Protein AF-A0A7S4E0G8-F1 (afdb_monomer_lite)

pLDDT: mean 84.94, std 16.07, range [41.78, 98.75]

Organism: NCBI:txid91324

Radius of gyration: 23.08 Å; chains: 1; bounding box: 94×29×50 Å

InterPro domains:
  IPR029058 Alpha/Beta hydrolase fold [G3DSA:3.40.50.1820] (18-185)
  IPR029058 Alpha/Beta hydrolase fold [SSF53474] (48-124)
  IPR043595 Feruloyl esterase B/C/D [PTHR38050] (3-185)

Secondary structure (DSSP, 8-state):
---------------PPPPPP--TTTTPPP-S-TTEEEEEEEEETTEEEEEEEEE-TT--TTS-B-EEEEE--TT--HHHHHHHH-HHHHHHHHT-EEEEEPPB---SS--TT---B---STTTT--TTS-SS-TTT--STT--HHHHTSTT-S-TTSSS-S--S-HHHHHHHHHHHHHHHS-B-

Structure (mmCIF, N/CA/C/O backbone):
data_AF-A0A7S4E0G8-F1
#
_entry.id   AF-A0A7S4E0G8-F1
#
loop_
_atom_site.group_PDB
_atom_site.id
_atom_site.type_symbol
_atom_site.label_atom_id
_atom_site.label_alt_id
_atom_site.label_comp_id
_atom_site.label_asym_id
_atom_site.label_entity_id
_atom_site.label_seq_id
_atom_site.pdbx_PDB_ins_code
_atom_site.Cartn_x
_atom_site.Cartn_y
_atom_site.Cartn_z
_atom_site.occupancy
_atom_site.B_iso_or_equiv
_atom_site.auth_seq_id
_atom_site.auth_comp_id
_atom_site.auth_asym_id
_atom_site.auth_atom_id
_atom_site.pdbx_PDB_model_num
ATOM 1 N N . GLU A 1 1 ? -75.633 3.099 -5.661 1.00 43.19 1 GLU A N 1
ATOM 2 C CA . GLU A 1 1 ? -74.441 2.388 -6.167 1.00 43.19 1 GLU A CA 1
ATOM 3 C C . GLU A 1 1 ? -73.225 2.830 -5.368 1.00 43.19 1 GLU A C 1
ATOM 5 O O . GLU A 1 1 ? -73.170 3.975 -4.938 1.00 43.19 1 GLU A O 1
ATOM 10 N N . MET A 1 2 ? -72.348 1.884 -5.048 1.00 41.78 2 MET A N 1
ATOM 11 C CA . MET A 1 2 ? -71.346 1.948 -3.983 1.00 41.78 2 MET A CA 1
ATOM 12 C C . MET A 1 2 ? -69.981 2.295 -4.586 1.00 41.78 2 MET A C 1
ATOM 14 O O . MET A 1 2 ? -69.493 1.569 -5.447 1.00 41.78 2 MET A O 1
ATOM 18 N N . MET A 1 3 ? -69.380 3.412 -4.173 1.00 43.88 3 MET A N 1
ATOM 19 C CA . MET A 1 3 ? -68.095 3.881 -4.699 1.00 43.88 3 MET A CA 1
ATOM 20 C C . MET A 1 3 ? -66.960 3.351 -3.806 1.00 43.88 3 MET A C 1
ATOM 22 O O . MET A 1 3 ? -66.845 3.732 -2.643 1.00 43.88 3 MET A O 1
ATOM 26 N N . LEU A 1 4 ? -66.171 2.414 -4.340 1.00 45.59 4 LEU A N 1
ATOM 27 C CA . LEU A 1 4 ? -65.009 1.793 -3.691 1.00 45.59 4 LEU A CA 1
ATOM 28 C C . LEU A 1 4 ? -63.851 2.802 -3.562 1.00 45.59 4 LEU A C 1
ATOM 30 O O . LEU A 1 4 ? -63.406 3.355 -4.567 1.00 45.59 4 LEU A O 1
ATOM 34 N N . LEU A 1 5 ? -63.305 2.980 -2.353 1.00 47.62 5 LEU A N 1
ATOM 35 C CA . LEU A 1 5 ? -61.980 3.579 -2.157 1.00 47.62 5 LEU A CA 1
ATOM 36 C C . LEU A 1 5 ? -60.901 2.510 -2.386 1.00 47.62 5 LEU A C 1
ATOM 38 O O . LEU A 1 5 ? -60.865 1.501 -1.683 1.00 47.62 5 LEU A O 1
ATOM 42 N N . ALA A 1 6 ? -59.995 2.749 -3.333 1.00 53.97 6 ALA A N 1
ATOM 43 C CA . ALA A 1 6 ? -58.776 1.963 -3.481 1.00 53.97 6 ALA A CA 1
ATOM 44 C C . ALA A 1 6 ? -57.722 2.464 -2.478 1.00 53.97 6 ALA A C 1
ATOM 46 O O . ALA A 1 6 ? -57.267 3.603 -2.565 1.00 53.97 6 ALA A O 1
ATOM 47 N N . ALA A 1 7 ? -57.346 1.622 -1.514 1.00 53.06 7 ALA A N 1
ATOM 48 C CA . ALA A 1 7 ? -56.253 1.899 -0.589 1.00 53.06 7 ALA A CA 1
ATOM 49 C C . ALA A 1 7 ? -54.925 1.438 -1.206 1.00 53.06 7 ALA A C 1
ATOM 51 O O . ALA A 1 7 ? -54.695 0.244 -1.400 1.00 53.06 7 ALA A O 1
ATOM 52 N N . THR A 1 8 ? -54.045 2.385 -1.519 1.00 57.97 8 THR A N 1
ATOM 53 C CA . THR A 1 8 ? -52.693 2.108 -2.012 1.00 57.97 8 THR A CA 1
ATOM 54 C C . THR A 1 8 ? -51.795 1.724 -0.836 1.00 57.97 8 THR A C 1
ATOM 56 O O . THR A 1 8 ? -51.492 2.554 0.019 1.00 57.97 8 THR A O 1
ATOM 59 N N . VAL A 1 9 ? -51.360 0.465 -0.776 1.00 54.53 9 VAL A N 1
ATOM 60 C CA . VAL A 1 9 ? -50.385 -0.006 0.219 1.00 54.53 9 VAL A CA 1
ATOM 61 C C . VAL A 1 9 ? -48.979 0.341 -0.273 1.00 54.53 9 VAL A C 1
ATOM 63 O O . VAL A 1 9 ? -48.489 -0.254 -1.230 1.00 54.53 9 VAL A O 1
ATOM 66 N N . MET A 1 10 ? -48.318 1.306 0.372 1.00 55.81 10 MET A N 1
ATOM 67 C CA . MET A 1 10 ? -46.883 1.537 0.184 1.00 55.81 10 MET A CA 1
ATOM 68 C C . MET A 1 10 ? -46.093 0.538 1.034 1.00 55.81 10 MET A C 1
ATOM 70 O O . MET A 1 10 ? -46.006 0.675 2.252 1.00 55.81 10 MET A O 1
ATOM 74 N N . VAL A 1 11 ? -45.509 -0.472 0.389 1.00 54.75 11 VAL A N 1
ATOM 75 C CA . VAL A 1 11 ? -44.527 -1.362 1.020 1.00 54.75 11 VAL A CA 1
ATOM 76 C C . VAL A 1 11 ? -43.189 -0.623 1.069 1.00 54.75 11 VAL A C 1
ATOM 78 O O . VAL A 1 11 ? -42.481 -0.535 0.069 1.00 54.75 11 VAL A O 1
ATOM 81 N N . ALA A 1 12 ? -42.842 -0.067 2.229 1.00 58.00 12 ALA A N 1
ATOM 82 C CA . ALA A 1 12 ? -41.492 0.418 2.483 1.00 58.00 12 ALA A CA 1
ATOM 83 C C . ALA A 1 12 ? -40.563 -0.791 2.667 1.00 58.00 12 ALA A C 1
ATOM 85 O O . ALA A 1 12 ? -40.600 -1.465 3.696 1.00 58.00 12 ALA A O 1
ATOM 86 N N . ALA A 1 13 ? -39.741 -1.088 1.660 1.00 57.50 13 ALA A N 1
ATOM 87 C CA . ALA A 1 13 ? -38.664 -2.059 1.791 1.00 57.50 13 ALA A CA 1
ATOM 88 C C . ALA A 1 13 ? -37.590 -1.480 2.724 1.00 57.50 13 ALA A C 1
ATOM 90 O O . ALA A 1 13 ? -36.767 -0.662 2.317 1.00 57.50 13 ALA A O 1
ATOM 91 N N . SER A 1 14 ? -37.608 -1.883 3.995 1.00 53.59 14 SER A N 1
ATOM 92 C CA . SER A 1 14 ? -36.523 -1.608 4.932 1.00 53.59 14 SER A CA 1
ATOM 93 C C . SER A 1 14 ? -35.325 -2.483 4.565 1.00 53.59 14 SER A C 1
ATOM 95 O O . SER A 1 14 ? -35.195 -3.612 5.037 1.00 53.59 14 SER A O 1
ATOM 97 N N . THR A 1 15 ? -34.447 -1.990 3.696 1.00 54.28 15 THR A N 1
ATOM 98 C CA . THR A 1 15 ? -33.118 -2.581 3.535 1.00 54.28 15 THR A CA 1
ATOM 99 C C . THR A 1 15 ? -32.303 -2.212 4.768 1.00 54.28 15 THR A C 1
ATOM 101 O O . THR A 1 15 ? -31.673 -1.156 4.814 1.00 54.28 15 THR A O 1
ATOM 104 N N . SER A 1 16 ? -32.348 -3.046 5.808 1.00 57.41 16 SER A N 1
ATOM 105 C CA . SER A 1 16 ? -31.327 -2.988 6.852 1.00 57.41 16 SER A CA 1
ATOM 106 C C . SER A 1 16 ? -29.967 -3.182 6.173 1.00 57.41 16 SER A C 1
ATOM 108 O O . SER A 1 16 ? -29.850 -4.099 5.352 1.00 57.41 16 SER A O 1
ATOM 110 N N . PRO A 1 17 ? -28.948 -2.356 6.470 1.00 56.66 17 PRO A N 1
ATOM 111 C CA . PRO A 1 17 ? -27.589 -2.679 6.066 1.00 56.66 17 PRO A CA 1
ATOM 112 C C . PRO A 1 17 ? -27.305 -4.085 6.586 1.00 56.66 17 PRO A C 1
ATOM 114 O O . PRO A 1 17 ? -27.556 -4.362 7.763 1.00 56.66 17 PRO A O 1
ATOM 117 N N . ALA A 1 18 ? -26.864 -4.992 5.715 1.00 57.28 18 ALA A N 1
ATOM 118 C CA . ALA A 1 18 ? -26.360 -6.273 6.177 1.00 57.28 18 ALA A CA 1
ATOM 119 C C . ALA A 1 18 ? -25.293 -5.966 7.234 1.00 57.28 18 ALA A C 1
ATOM 121 O O . ALA A 1 18 ? -24.362 -5.213 6.954 1.00 57.28 18 ALA A O 1
ATOM 122 N N . ALA A 1 19 ? -25.476 -6.469 8.458 1.00 58.59 19 ALA A N 1
ATOM 123 C CA . ALA A 1 19 ? -24.450 -6.355 9.483 1.00 58.59 19 ALA A CA 1
ATOM 124 C C . ALA A 1 19 ? -23.162 -6.931 8.883 1.00 58.59 19 ALA A C 1
ATOM 126 O O . ALA A 1 19 ? -23.163 -8.084 8.438 1.00 58.59 19 ALA A O 1
ATOM 127 N N . ALA A 1 20 ? -22.117 -6.103 8.801 1.00 62.81 20 ALA A N 1
ATOM 128 C CA . ALA A 1 20 ? -20.802 -6.548 8.378 1.00 62.81 20 ALA A CA 1
ATOM 129 C C . ALA A 1 20 ? -20.441 -7.784 9.200 1.00 62.81 20 ALA A C 1
ATOM 131 O O . ALA A 1 20 ? -20.657 -7.826 10.415 1.00 62.81 20 ALA A O 1
ATOM 132 N N . LYS A 1 21 ? -20.015 -8.843 8.517 1.00 71.88 21 LYS A N 1
ATOM 133 C CA . LYS A 1 21 ? -19.721 -10.099 9.189 1.00 71.88 21 LYS A CA 1
ATOM 134 C C . LYS A 1 21 ? -18.426 -9.903 9.958 1.00 71.88 21 LYS A C 1
ATOM 136 O O . LYS A 1 21 ? -17.401 -9.673 9.333 1.00 71.88 21 LYS A O 1
ATOM 141 N N . ASP A 1 22 ? -18.480 -10.079 11.276 1.00 86.50 22 ASP A N 1
ATOM 142 C CA . ASP A 1 22 ? -17.303 -10.033 12.141 1.00 86.50 22 ASP A CA 1
ATOM 143 C C . ASP A 1 22 ? -16.124 -10.798 11.521 1.00 86.50 22 ASP A C 1
ATOM 145 O O . ASP A 1 22 ? -16.205 -11.998 11.215 1.00 86.50 22 ASP A O 1
ATOM 149 N N . SER A 1 23 ? -15.013 -10.093 11.339 1.00 95.19 23 SER A N 1
ATOM 150 C CA . SER A 1 23 ? -13.752 -10.700 10.931 1.00 95.19 23 SER A CA 1
ATOM 151 C C . SER A 1 23 ? -13.199 -11.626 12.021 1.00 95.19 23 SER A C 1
ATOM 153 O O . SER A 1 23 ? -13.573 -11.591 13.197 1.00 95.19 23 SER A O 1
ATOM 155 N N . ARG A 1 24 ? -12.263 -12.499 11.631 1.00 96.38 24 ARG A N 1
ATOM 156 C CA . ARG A 1 24 ? -11.692 -13.539 12.507 1.00 96.38 24 ARG A CA 1
ATOM 157 C C . ARG A 1 24 ? -10.930 -12.961 13.706 1.00 96.38 24 ARG A C 1
ATOM 159 O O . ARG A 1 24 ? -10.634 -13.715 14.633 1.00 96.38 24 ARG A O 1
ATOM 166 N N . GLY A 1 25 ? -10.555 -11.684 13.674 1.00 95.69 25 GLY A N 1
ATOM 167 C CA . GLY A 1 25 ? -9.895 -10.973 14.763 1.00 95.69 25 GLY A CA 1
ATOM 168 C C . GLY A 1 25 ? -10.845 -10.402 15.817 1.00 95.69 25 GLY A C 1
ATOM 169 O O . GLY A 1 25 ? -10.381 -10.041 16.900 1.00 95.69 25 GLY A O 1
ATOM 170 N N . CYS A 1 26 ? -12.160 -10.367 15.571 1.00 96.50 26 CYS A N 1
ATOM 171 C CA . CYS A 1 26 ? -13.120 -9.897 16.566 1.00 96.50 26 CYS A CA 1
ATOM 172 C C . CYS A 1 26 ? -13.034 -10.703 17.874 1.00 96.50 26 CYS A C 1
ATOM 174 O O . CYS A 1 26 ? -12.931 -11.929 17.896 1.00 96.50 26 CYS A O 1
ATOM 176 N N . GLY A 1 27 ? -13.008 -9.981 18.993 1.00 95.75 27 GLY A N 1
ATOM 177 C CA . GLY A 1 27 ? -12.833 -10.499 20.348 1.00 95.75 27 GLY A CA 1
ATOM 178 C C . GLY A 1 27 ? -11.391 -10.832 20.745 1.00 95.75 27 GLY A C 1
ATOM 179 O O . GLY A 1 27 ? -11.126 -10.969 21.944 1.00 95.75 27 GLY A O 1
ATOM 180 N N . LYS A 1 28 ? -10.437 -10.911 19.804 1.00 95.75 28 LYS A N 1
ATOM 181 C CA . LYS A 1 28 ? -9.042 -11.256 20.117 1.00 95.75 28 LYS A CA 1
ATOM 182 C C . LYS A 1 28 ? -8.299 -10.106 20.783 1.00 95.75 28 LYS A C 1
ATOM 184 O O . LYS A 1 28 ? -8.489 -8.932 20.467 1.00 95.75 28 LYS A O 1
ATOM 189 N N . LEU A 1 29 ? -7.401 -10.456 21.702 1.00 91.75 29 LEU A N 1
ATOM 190 C CA . LEU A 1 29 ? -6.422 -9.500 22.200 1.00 91.75 29 LEU A CA 1
ATOM 191 C C . LEU A 1 29 ? -5.514 -9.083 21.043 1.00 91.75 29 LEU A C 1
ATOM 193 O O . LEU A 1 29 ? -4.905 -9.924 20.387 1.00 91.75 29 LEU A O 1
ATOM 197 N N . PHE A 1 30 ? -5.437 -7.779 20.817 1.00 84.56 30 PHE A N 1
ATOM 198 C CA . PHE A 1 30 ? -4.519 -7.183 19.865 1.00 84.56 30 PHE A CA 1
ATOM 199 C C . PHE A 1 30 ? -3.267 -6.701 20.606 1.00 84.56 30 PHE A C 1
ATOM 201 O O . PHE A 1 30 ? -3.363 -6.065 21.659 1.00 84.56 30 PHE A O 1
ATOM 208 N N . PHE A 1 31 ? -2.097 -6.982 20.033 1.00 79.38 31 PHE A N 1
ATOM 209 C CA . PHE A 1 31 ? -0.809 -6.538 20.551 1.00 79.38 31 PHE A CA 1
ATOM 210 C C . PHE A 1 31 ? -0.266 -5.379 19.712 1.00 79.38 31 PHE A C 1
ATOM 212 O O . PHE A 1 31 ? 0.319 -5.549 18.642 1.00 79.38 31 PHE A O 1
ATOM 219 N N . GLY A 1 32 ? -0.442 -4.172 20.235 1.00 81.69 32 GLY A N 1
ATOM 220 C CA . GLY A 1 32 ? 0.158 -2.955 19.713 1.00 81.69 32 GLY A CA 1
ATOM 221 C C . GLY A 1 32 ? -0.462 -1.722 20.352 1.00 81.69 32 GLY A C 1
ATOM 222 O O . GLY A 1 32 ? -1.178 -1.815 21.350 1.00 81.69 32 GLY A O 1
ATOM 223 N N . ARG A 1 33 ? -0.136 -0.552 19.807 1.00 90.75 33 ARG A N 1
ATOM 224 C CA . ARG A 1 33 ? -0.468 0.729 20.420 1.00 90.75 33 ARG A CA 1
ATOM 225 C C . ARG A 1 33 ? -1.513 1.441 19.568 1.00 90.75 33 ARG A C 1
ATOM 227 O O . ARG A 1 33 ? -1.246 1.729 18.408 1.00 90.75 33 ARG A O 1
ATOM 234 N N . ARG A 1 34 ? -2.687 1.672 20.154 1.00 96.06 34 ARG A N 1
ATOM 235 C CA . ARG A 1 34 ? -3.712 2.565 19.600 1.00 96.06 34 ARG A CA 1
ATOM 236 C C . ARG A 1 34 ? -3.200 4.008 19.621 1.00 96.06 34 ARG A C 1
ATOM 238 O O . ARG A 1 34 ? -2.277 4.283 20.386 1.00 96.06 34 ARG A O 1
ATOM 245 N N . GLY A 1 35 ? -3.726 4.876 18.767 1.00 97.12 35 GLY A N 1
ATOM 246 C CA . GLY A 1 35 ? -3.258 6.256 18.639 1.00 97.12 35 GLY A CA 1
ATOM 247 C C . GLY A 1 35 ? -1.947 6.403 17.855 1.00 97.12 35 GLY A C 1
ATOM 248 O O . GLY A 1 35 ? -1.315 7.459 17.888 1.00 97.12 35 GLY A O 1
ATOM 249 N N . HIS A 1 36 ? -1.447 5.324 17.240 1.00 96.88 36 HIS A N 1
ATOM 250 C CA . HIS A 1 36 ? -0.090 5.276 16.699 1.00 96.88 36 HIS A CA 1
ATOM 251 C C . HIS A 1 36 ? 0.020 4.449 15.426 1.00 96.88 36 HIS A C 1
ATOM 253 O O . HIS A 1 36 ? -0.698 3.471 15.207 1.00 96.88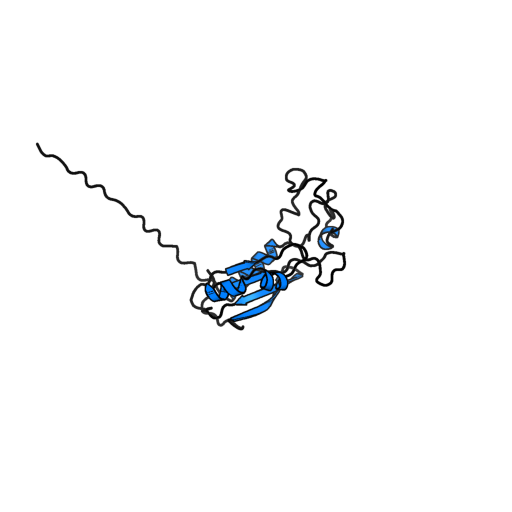 36 HIS A O 1
ATOM 259 N N . THR A 1 37 ? 1.025 4.817 14.635 1.00 98.12 37 THR A N 1
ATOM 260 C CA . THR A 1 37 ? 1.449 4.076 13.456 1.00 98.12 37 THR A CA 1
ATOM 261 C C . THR A 1 37 ? 2.671 3.228 13.756 1.00 98.12 37 THR A C 1
ATOM 263 O O . THR A 1 37 ? 3.621 3.666 14.408 1.00 98.12 37 THR A O 1
ATOM 266 N N . VAL A 1 38 ? 2.655 1.990 13.273 1.00 96.94 38 VAL A N 1
ATOM 267 C CA . VAL A 1 38 ? 3.730 1.023 13.486 1.00 96.94 38 VAL A CA 1
ATOM 268 C C . VAL A 1 38 ? 4.062 0.282 12.201 1.00 96.94 38 VAL A C 1
ATOM 270 O O . VAL A 1 38 ? 3.181 -0.104 11.435 1.00 96.94 38 VAL A O 1
ATOM 273 N N . LYS A 1 39 ? 5.352 0.021 11.979 1.00 97.50 39 LYS A N 1
ATOM 274 C CA . LYS A 1 39 ? 5.794 -0.822 10.868 1.00 97.50 39 LYS A CA 1
ATOM 275 C C . LYS A 1 39 ? 5.370 -2.275 11.092 1.00 97.50 39 LYS A C 1
ATOM 277 O O . LYS A 1 39 ? 5.419 -2.801 12.209 1.00 97.50 39 LYS A O 1
ATOM 282 N N . ARG A 1 40 ? 4.973 -2.928 10.006 1.00 97.12 40 ARG A N 1
ATOM 283 C CA . ARG A 1 40 ? 4.625 -4.346 9.927 1.00 97.12 40 ARG A CA 1
ATOM 284 C C . ARG A 1 40 ? 5.354 -4.991 8.753 1.00 97.12 40 ARG A C 1
ATOM 286 O O . ARG A 1 40 ? 5.597 -4.337 7.737 1.00 97.12 40 ARG A O 1
ATOM 293 N N . SER A 1 41 ? 5.684 -6.269 8.907 1.00 97.31 41 SER A N 1
ATOM 294 C CA . SER A 1 41 ? 6.286 -7.113 7.872 1.00 97.31 41 SER A CA 1
ATOM 295 C C . SER A 1 41 ? 5.425 -8.356 7.668 1.00 97.31 41 SER A C 1
ATOM 297 O O . SER A 1 41 ? 4.945 -8.940 8.635 1.00 97.31 41 SER A O 1
ATOM 299 N N . LEU A 1 42 ? 5.253 -8.776 6.417 1.00 97.06 42 LEU A N 1
ATOM 300 C CA . LEU A 1 42 ? 4.569 -10.007 6.029 1.00 97.06 42 LEU A CA 1
ATOM 301 C C . LEU A 1 42 ? 5.402 -10.756 5.001 1.00 97.06 42 LEU A C 1
ATOM 303 O O . LEU A 1 42 ? 6.047 -10.152 4.143 1.00 97.06 42 LEU A O 1
ATOM 307 N N . ARG A 1 43 ? 5.335 -12.084 5.034 1.00 97.69 43 ARG A N 1
ATOM 308 C CA . ARG A 1 43 ? 5.904 -12.911 3.974 1.00 97.69 43 ARG A CA 1
ATOM 309 C C . ARG A 1 43 ? 4.866 -13.126 2.875 1.00 97.69 43 ARG A C 1
ATOM 311 O O . ARG A 1 43 ? 3.798 -13.672 3.133 1.00 97.69 43 ARG A O 1
ATOM 318 N N . VAL A 1 44 ? 5.194 -12.728 1.648 1.00 95.50 44 VAL A N 1
ATOM 319 C CA . VAL A 1 44 ? 4.368 -12.931 0.448 1.00 95.50 44 VAL A CA 1
ATOM 320 C C . VAL A 1 44 ? 5.170 -13.770 -0.539 1.00 95.50 44 VAL A C 1
ATOM 322 O O . VAL A 1 44 ? 6.106 -13.291 -1.181 1.00 95.50 44 VAL A O 1
ATOM 325 N N . GLY A 1 45 ? 4.852 -15.064 -0.600 1.00 92.12 45 GLY A N 1
ATOM 326 C CA . GLY A 1 45 ? 5.682 -16.044 -1.297 1.00 92.12 45 GLY A CA 1
ATOM 327 C C . GLY A 1 45 ? 7.084 -16.123 -0.682 1.00 92.12 45 GLY A C 1
ATOM 328 O O . GLY A 1 45 ? 7.250 -16.518 0.474 1.00 92.12 45 GLY A O 1
ATOM 329 N N . LEU A 1 46 ? 8.102 -15.749 -1.459 1.00 92.94 46 LEU A N 1
ATOM 330 C CA . LEU A 1 46 ? 9.502 -15.737 -1.016 1.00 92.94 46 LEU A CA 1
ATOM 331 C C . LEU A 1 46 ? 9.984 -14.364 -0.530 1.00 92.94 46 LEU A C 1
ATOM 333 O O . LEU A 1 46 ? 11.122 -14.253 -0.081 1.00 92.94 46 LEU A O 1
ATOM 337 N N . LEU A 1 47 ? 9.145 -13.332 -0.625 1.00 95.06 47 LEU A N 1
ATOM 338 C CA . LEU A 1 47 ? 9.525 -11.953 -0.339 1.00 95.06 47 LEU A CA 1
ATOM 339 C C . LEU A 1 47 ? 9.022 -11.526 1.040 1.00 95.06 47 LEU A C 1
ATOM 341 O O . LEU A 1 47 ? 7.888 -11.832 1.411 1.00 95.06 47 LEU A O 1
ATOM 345 N N . GLU A 1 48 ? 9.840 -10.778 1.775 1.00 97.38 48 GLU A N 1
ATOM 346 C CA . GLU A 1 48 ? 9.374 -10.001 2.924 1.00 97.38 48 GLU A CA 1
ATOM 347 C C . GLU A 1 48 ? 8.871 -8.643 2.427 1.00 97.38 48 GLU A C 1
ATOM 349 O O . GLU A 1 48 ? 9.601 -7.900 1.776 1.00 97.38 48 GLU A O 1
ATOM 354 N N . ARG A 1 49 ? 7.609 -8.327 2.708 1.00 97.44 49 ARG A N 1
ATOM 355 C CA . ARG A 1 49 ? 6.945 -7.079 2.328 1.00 97.44 49 ARG A CA 1
ATOM 356 C C . ARG A 1 49 ? 6.592 -6.290 3.575 1.00 97.44 49 ARG A C 1
ATOM 358 O O . ARG A 1 49 ? 6.207 -6.876 4.580 1.00 97.44 49 ARG A O 1
ATOM 365 N N . THR A 1 50 ? 6.681 -4.967 3.500 1.00 97.94 50 THR A N 1
ATOM 366 C CA . THR A 1 50 ? 6.451 -4.084 4.646 1.00 97.94 50 THR A CA 1
ATOM 367 C C . THR A 1 50 ? 5.322 -3.098 4.387 1.00 97.94 50 THR A C 1
ATOM 369 O O . THR A 1 50 ? 5.097 -2.663 3.260 1.00 97.94 50 THR A O 1
ATOM 372 N N . TYR A 1 51 ? 4.633 -2.697 5.443 1.00 98.50 51 TYR A N 1
ATOM 373 C CA . TYR A 1 51 ? 3.649 -1.617 5.426 1.00 98.50 51 TYR A CA 1
ATOM 374 C C . TYR A 1 51 ? 3.670 -0.894 6.776 1.00 98.50 51 TYR A C 1
ATOM 376 O O . TYR A 1 51 ? 4.235 -1.408 7.748 1.00 98.50 51 TYR A O 1
ATOM 384 N N . LEU A 1 52 ? 3.108 0.307 6.834 1.00 98.62 52 LEU A N 1
ATOM 385 C CA . LEU A 1 52 ? 2.819 0.997 8.086 1.00 98.62 52 LEU A CA 1
ATOM 386 C C . LEU A 1 52 ? 1.342 0.807 8.419 1.00 98.62 52 LEU A C 1
ATOM 388 O O . LEU A 1 52 ? 0.498 0.854 7.532 1.00 98.62 52 LEU A O 1
ATOM 392 N N . LEU A 1 53 ? 1.034 0.564 9.686 1.00 98.38 53 LEU A N 1
ATOM 393 C CA . LEU A 1 53 ? -0.325 0.350 10.166 1.00 98.38 53 LEU A CA 1
ATOM 394 C C . LEU A 1 53 ? -0.643 1.378 11.238 1.00 98.38 53 LEU A C 1
ATOM 396 O O . LEU A 1 53 ? -0.030 1.348 12.306 1.00 98.38 53 LEU A O 1
ATOM 400 N N . HIS A 1 54 ? -1.589 2.258 10.945 1.00 98.56 54 HIS A N 1
ATOM 401 C CA . HIS A 1 54 ? -2.142 3.208 11.891 1.00 98.56 54 HIS A CA 1
ATOM 402 C C . HIS A 1 54 ? -3.421 2.646 12.506 1.00 98.56 54 HIS A C 1
ATOM 404 O O . HIS A 1 54 ? -4.349 2.255 11.793 1.00 98.56 54 HIS A O 1
ATOM 410 N N . ILE A 1 55 ? -3.454 2.602 13.836 1.00 98.00 55 ILE A N 1
ATOM 411 C CA . ILE A 1 55 ? -4.584 2.083 14.606 1.00 98.00 55 ILE A CA 1
ATOM 412 C C . ILE A 1 55 ? -5.106 3.228 15.466 1.00 98.00 55 ILE A C 1
ATOM 414 O O . ILE A 1 55 ? -4.372 3.655 16.361 1.00 98.00 55 ILE A O 1
ATOM 418 N N . PRO A 1 56 ? -6.344 3.699 15.244 1.00 97.94 56 PRO A N 1
ATOM 419 C CA . PRO A 1 56 ? -6.858 4.859 15.956 1.00 97.94 56 PRO A CA 1
ATOM 420 C C . PRO A 1 56 ? -7.090 4.558 17.440 1.00 97.94 56 PRO A C 1
ATOM 422 O O . PRO A 1 56 ? -7.310 3.402 17.829 1.00 97.94 56 PRO A O 1
ATOM 425 N N . GLU A 1 57 ? -7.089 5.594 18.282 1.00 98.19 57 GLU A N 1
ATOM 426 C CA . GLU A 1 57 ? -7.327 5.461 19.731 1.00 98.19 57 GLU A CA 1
ATOM 427 C C . GLU A 1 57 ? -8.682 4.796 20.035 1.00 98.19 57 GLU A C 1
ATOM 429 O O . GLU A 1 57 ? -8.829 4.015 20.980 1.00 98.19 57 GLU A O 1
ATOM 434 N N . SER A 1 58 ? -9.665 5.045 19.168 1.00 97.19 58 SER A N 1
ATOM 435 C CA . SER A 1 58 ? -11.032 4.529 19.259 1.00 97.19 58 SER A CA 1
ATOM 436 C C . SER A 1 58 ? -11.181 3.033 18.956 1.00 97.19 58 SER A C 1
ATOM 438 O O . SER A 1 58 ? -12.274 2.495 19.141 1.00 97.19 58 SER A O 1
ATOM 440 N N . TYR A 1 59 ? -10.124 2.332 18.523 1.00 97.19 59 TYR A N 1
ATOM 441 C CA . TYR A 1 59 ? -10.221 0.913 18.175 1.00 97.19 59 TYR A CA 1
ATOM 442 C C . TYR A 1 59 ? -10.732 0.051 19.345 1.00 97.19 59 TYR A C 1
ATOM 444 O O . TYR A 1 59 ? -10.172 0.045 20.450 1.00 97.19 59 TYR A O 1
ATOM 452 N N . ASN A 1 60 ? -11.784 -0.727 19.067 1.00 94.75 60 ASN A N 1
ATOM 453 C CA . ASN A 1 60 ? -12.416 -1.670 19.983 1.00 94.75 60 ASN A CA 1
ATOM 454 C C . ASN A 1 60 ? -12.500 -3.052 19.328 1.00 94.75 60 ASN A C 1
ATOM 456 O O . ASN A 1 60 ? -13.161 -3.232 18.313 1.00 94.75 60 ASN A O 1
ATOM 460 N N . ARG A 1 61 ? -11.899 -4.063 19.964 1.00 95.81 61 ARG A N 1
ATOM 461 C CA . ARG A 1 61 ? -11.871 -5.441 19.448 1.00 95.81 61 ARG A CA 1
ATOM 462 C C . ARG A 1 61 ? -13.240 -6.125 19.330 1.00 95.81 61 ARG A C 1
ATOM 464 O O . ARG A 1 61 ? -13.284 -7.248 18.854 1.00 95.81 61 ARG A O 1
ATOM 471 N N . HIS A 1 62 ? -14.325 -5.529 19.816 1.00 95.31 62 HIS A N 1
ATOM 472 C CA . HIS A 1 62 ? -15.679 -6.096 19.728 1.00 95.31 62 HIS A CA 1
ATOM 473 C C . HIS A 1 62 ? -16.603 -5.287 18.814 1.00 95.31 62 HIS A C 1
ATOM 475 O O . HIS A 1 62 ? -17.813 -5.494 18.830 1.00 95.31 62 HIS A O 1
ATOM 481 N N . THR A 1 63 ? -16.064 -4.321 18.075 1.00 94.31 63 THR A N 1
ATOM 482 C CA . THR A 1 63 ? -16.836 -3.496 17.149 1.00 94.31 63 THR A CA 1
ATOM 483 C C . THR A 1 63 ? -16.090 -3.469 15.822 1.00 94.31 63 THR A C 1
ATOM 485 O O . THR A 1 63 ? -14.987 -2.920 15.800 1.00 94.31 63 THR A O 1
ATOM 488 N N . PRO A 1 64 ? -16.645 -4.064 14.749 1.00 95.44 64 PRO A N 1
ATOM 489 C CA . PRO A 1 64 ? -16.030 -4.024 13.430 1.00 95.44 64 PRO A CA 1
ATOM 490 C C . PRO A 1 64 ? -15.715 -2.586 13.016 1.00 95.44 64 PRO A C 1
ATOM 492 O O . PRO A 1 64 ? -16.584 -1.713 13.056 1.00 95.44 64 PRO A O 1
ATOM 495 N N . MET A 1 65 ? -14.451 -2.342 12.681 1.00 95.75 65 MET A N 1
ATOM 496 C CA . MET A 1 65 ? -13.934 -1.040 12.276 1.00 95.75 65 MET A CA 1
ATOM 497 C C . MET A 1 65 ? -13.518 -1.078 10.800 1.00 95.75 65 MET A C 1
ATOM 499 O O . MET A 1 65 ? -12.782 -1.990 10.420 1.00 95.75 65 MET A O 1
ATOM 503 N N . PRO A 1 66 ? -13.917 -0.094 9.975 1.00 96.94 66 PRO A N 1
ATOM 504 C CA . PRO A 1 66 ? -13.514 -0.052 8.577 1.00 96.94 66 PRO A CA 1
ATOM 505 C C . PRO A 1 66 ? -12.001 0.094 8.422 1.00 96.94 66 PRO A C 1
ATOM 507 O O . PRO A 1 66 ? -11.301 0.645 9.284 1.00 96.94 66 PRO A O 1
ATOM 510 N N . ILE A 1 67 ? -11.510 -0.356 7.271 1.00 97.44 67 ILE A N 1
ATOM 511 C CA . ILE A 1 67 ? -10.101 -0.264 6.893 1.00 97.44 67 ILE A CA 1
ATOM 512 C C . ILE A 1 67 ? -9.904 0.548 5.613 1.00 97.44 67 ILE A C 1
ATOM 514 O O . ILE A 1 67 ? -10.716 0.508 4.691 1.00 97.44 67 ILE A O 1
ATOM 518 N N . ILE A 1 68 ? -8.769 1.238 5.524 1.00 98.38 68 ILE A N 1
ATOM 519 C CA . ILE A 1 68 ? -8.255 1.823 4.283 1.00 98.38 68 ILE A CA 1
ATOM 520 C C . ILE A 1 68 ? -6.896 1.196 3.983 1.00 98.38 68 ILE A C 1
ATOM 522 O O . ILE A 1 68 ? -6.007 1.177 4.835 1.00 98.38 68 ILE A O 1
ATOM 526 N N . LEU A 1 69 ? -6.721 0.718 2.752 1.00 98.44 69 LEU A N 1
ATOM 527 C CA . LEU A 1 69 ? -5.402 0.432 2.196 1.00 98.44 69 LEU A CA 1
ATOM 528 C C . LEU A 1 69 ? -4.962 1.641 1.374 1.00 98.44 69 LEU A C 1
ATOM 530 O O . LEU A 1 69 ? -5.592 1.949 0.364 1.00 98.44 69 LEU A O 1
ATOM 534 N N . SER A 1 70 ? -3.906 2.315 1.817 1.00 98.56 70 SER A N 1
ATOM 535 C CA . SER A 1 70 ? -3.326 3.462 1.124 1.00 98.56 70 SER A CA 1
ATOM 536 C C . SER A 1 70 ? -2.084 3.045 0.340 1.00 98.56 70 SER A C 1
ATOM 538 O O . SER A 1 70 ? -1.273 2.230 0.805 1.00 98.56 70 SER A O 1
ATOM 540 N N . HIS A 1 71 ? -1.958 3.587 -0.871 1.00 97.94 71 HIS A N 1
ATOM 541 C CA . HIS A 1 71 ? -0.867 3.303 -1.795 1.00 97.94 71 HIS A CA 1
ATOM 542 C C . HIS A 1 71 ? -0.212 4.605 -2.230 1.00 97.94 71 HIS A C 1
ATOM 544 O O . HIS A 1 71 ? -0.816 5.423 -2.921 1.00 97.94 71 HIS A O 1
ATOM 550 N N . HIS A 1 72 ? 1.064 4.736 -1.895 1.00 96.69 72 HIS A N 1
ATOM 551 C CA . HIS A 1 72 ? 1.895 5.847 -2.327 1.00 96.69 72 HIS A CA 1
ATOM 552 C C . HIS A 1 72 ? 2.086 5.876 -3.860 1.00 96.69 72 HIS A C 1
ATOM 554 O O . HIS A 1 72 ? 1.985 4.852 -4.549 1.00 96.69 72 HIS A O 1
ATOM 560 N N . GLY A 1 73 ? 2.419 7.050 -4.404 1.00 93.88 73 GLY A N 1
ATOM 561 C CA . GLY A 1 73 ? 2.750 7.227 -5.823 1.00 93.88 73 GLY A CA 1
ATOM 562 C C . GLY A 1 73 ? 4.087 6.586 -6.222 1.00 93.88 73 GLY A C 1
ATOM 563 O O . GLY A 1 73 ? 4.813 6.036 -5.397 1.00 93.88 73 GLY A O 1
ATOM 564 N N . TRP A 1 74 ? 4.461 6.646 -7.501 1.00 91.06 74 TRP A N 1
ATOM 565 C CA . TRP A 1 74 ? 5.783 6.162 -7.922 1.00 91.06 74 TRP A CA 1
ATOM 566 C C . TRP A 1 74 ? 6.910 6.931 -7.212 1.00 91.06 74 TRP A C 1
ATOM 568 O O . TRP A 1 74 ? 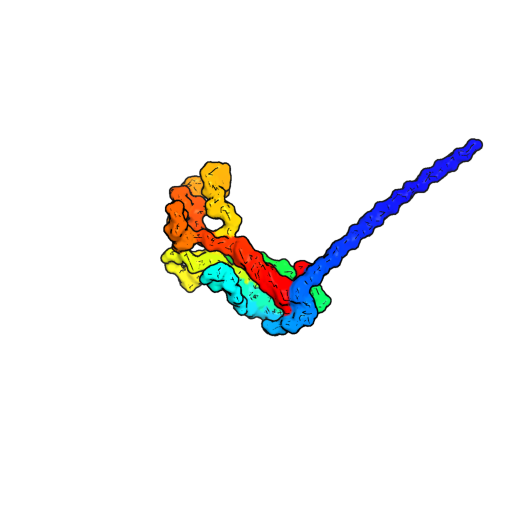6.779 8.125 -6.961 1.00 91.06 74 TRP A O 1
ATOM 578 N N . THR A 1 75 ? 8.015 6.244 -6.906 1.00 90.88 75 THR A N 1
ATOM 579 C CA . THR A 1 75 ? 9.208 6.739 -6.178 1.00 90.88 75 THR A CA 1
ATOM 580 C C . THR A 1 75 ? 9.050 7.017 -4.685 1.00 90.88 75 THR A C 1
ATOM 582 O O . THR A 1 75 ? 10.061 7.170 -4.004 1.00 90.88 75 THR A O 1
ATOM 585 N N . ASP A 1 76 ? 7.822 7.028 -4.178 1.00 93.94 76 ASP A N 1
ATOM 586 C CA . ASP A 1 76 ? 7.530 7.327 -2.779 1.00 93.94 76 ASP A CA 1
ATOM 587 C C . ASP A 1 76 ? 7.598 6.066 -1.888 1.00 93.94 76 ASP A C 1
ATOM 589 O O . ASP A 1 76 ? 8.032 4.991 -2.325 1.00 93.94 76 ASP A O 1
ATOM 593 N N . ASP A 1 77 ? 7.207 6.178 -0.622 1.00 95.75 77 ASP A N 1
ATOM 594 C CA . ASP A 1 77 ? 7.088 5.064 0.310 1.00 95.75 77 ASP A CA 1
ATOM 595 C C . ASP A 1 77 ? 5.910 5.216 1.285 1.00 95.75 77 ASP A C 1
ATOM 597 O O . ASP A 1 77 ? 5.162 6.190 1.262 1.00 95.75 77 ASP A O 1
ATOM 601 N N . ALA A 1 78 ? 5.702 4.207 2.134 1.00 97.50 78 ALA A N 1
ATOM 602 C CA . ALA A 1 78 ? 4.597 4.215 3.090 1.00 97.50 78 ALA A CA 1
ATOM 603 C C . ALA A 1 78 ? 4.677 5.357 4.121 1.00 97.50 78 ALA A C 1
ATOM 605 O O . ALA A 1 78 ? 3.640 5.771 4.631 1.00 97.50 78 ALA A O 1
ATOM 606 N N . ALA A 1 79 ? 5.877 5.844 4.459 1.00 97.00 79 ALA A N 1
ATOM 607 C CA . ALA A 1 79 ? 6.038 6.956 5.395 1.00 97.00 79 ALA A CA 1
ATOM 608 C C . ALA A 1 79 ? 5.728 8.298 4.713 1.00 97.00 79 ALA A C 1
ATOM 610 O O . ALA A 1 79 ? 5.092 9.166 5.319 1.00 97.00 79 ALA A O 1
ATOM 611 N N . GLY A 1 80 ? 6.119 8.454 3.445 1.00 96.69 80 GLY A N 1
ATOM 612 C CA . GLY A 1 80 ? 5.694 9.576 2.607 1.00 96.69 80 GLY A CA 1
ATOM 613 C C . GLY A 1 80 ? 4.172 9.647 2.478 1.00 96.69 80 GLY A C 1
ATOM 614 O O . GLY A 1 80 ? 3.581 10.695 2.725 1.00 96.69 80 GLY A O 1
ATOM 615 N N . ASP A 1 81 ? 3.518 8.511 2.236 1.00 98.06 81 ASP A N 1
ATOM 616 C CA . ASP A 1 81 ? 2.054 8.433 2.144 1.00 98.06 81 ASP A CA 1
ATOM 617 C C . ASP A 1 81 ? 1.349 8.706 3.478 1.00 98.06 81 ASP A C 1
ATOM 619 O O . ASP A 1 81 ? 0.397 9.484 3.533 1.00 98.06 81 ASP A O 1
ATOM 623 N N . GLU A 1 82 ? 1.846 8.152 4.586 1.00 98.44 82 GLU A N 1
ATOM 624 C CA . GLU A 1 82 ? 1.304 8.454 5.915 1.00 98.44 82 GLU A CA 1
ATOM 625 C C . GLU A 1 82 ? 1.332 9.961 6.208 1.00 98.44 82 GLU A C 1
ATOM 627 O O . GLU A 1 82 ? 0.338 10.537 6.661 1.00 98.44 82 GLU A O 1
ATOM 632 N N . THR A 1 83 ? 2.471 10.602 5.948 1.00 97.19 83 THR A N 1
ATOM 633 C CA . THR A 1 83 ? 2.663 12.024 6.255 1.00 97.19 83 THR A CA 1
ATOM 634 C C . THR A 1 83 ? 1.950 12.943 5.263 1.00 97.19 83 THR A C 1
ATOM 636 O O . THR A 1 83 ? 1.445 13.991 5.666 1.00 97.19 83 THR A O 1
ATOM 639 N N . GLY A 1 84 ? 1.871 12.556 3.988 1.00 97.00 84 GLY A N 1
ATOM 640 C CA . GLY A 1 84 ? 1.319 13.373 2.908 1.00 97.00 84 GLY A CA 1
ATOM 641 C C . GLY A 1 84 ? -0.194 13.250 2.709 1.00 97.00 84 GLY A C 1
ATOM 642 O O . GLY A 1 84 ? -0.830 14.219 2.298 1.00 97.00 84 GLY A O 1
ATOM 643 N N . SER A 1 85 ? -0.793 12.094 3.010 1.00 97.94 85 SER A N 1
ATOM 644 C CA . SER A 1 85 ? -2.220 11.842 2.739 1.00 97.94 85 SER A CA 1
ATOM 645 C C . SER A 1 85 ? -3.169 12.460 3.771 1.00 97.94 85 SER A C 1
ATOM 647 O O . SER A 1 85 ? -4.342 12.697 3.482 1.00 97.94 85 SER A O 1
ATOM 649 N N . GLY A 1 86 ? -2.693 12.689 5.001 1.00 97.81 86 GLY A N 1
ATOM 650 C CA . GLY A 1 86 ? -3.530 13.112 6.128 1.00 97.81 86 GLY A CA 1
ATOM 651 C C . GLY A 1 86 ? -4.502 12.033 6.627 1.00 97.81 86 GLY A C 1
ATOM 652 O O . GLY A 1 86 ? -5.351 12.322 7.476 1.00 97.81 86 GLY A O 1
ATOM 653 N N . LEU A 1 87 ? -4.390 10.792 6.141 1.00 98.56 87 LEU A N 1
ATOM 654 C CA . LEU A 1 87 ? -5.313 9.712 6.489 1.00 98.56 87 LEU A CA 1
ATOM 655 C C . LEU A 1 87 ? -5.221 9.305 7.962 1.00 98.56 87 LEU A C 1
ATOM 657 O O . LEU A 1 87 ? -6.253 8.977 8.532 1.00 98.56 87 LEU A O 1
ATOM 661 N N . SER A 1 88 ? -4.062 9.419 8.622 1.00 98.44 88 SER A N 1
ATOM 662 C CA . SER A 1 88 ? -3.945 9.137 10.066 1.00 98.44 88 SER A CA 1
ATOM 663 C C . SER A 1 88 ? -4.763 10.131 10.902 1.00 98.44 88 SER A C 1
ATOM 665 O O . SER A 1 88 ? -5.356 9.766 11.908 1.00 98.44 88 SER A O 1
ATOM 667 N N . ILE A 1 89 ? -4.888 11.387 10.456 1.00 98.25 89 ILE A N 1
ATOM 668 C CA . ILE A 1 89 ? -5.753 12.376 11.123 1.00 98.25 89 ILE A CA 1
ATOM 669 C C . ILE A 1 89 ? -7.229 11.997 10.939 1.00 98.25 89 ILE A C 1
ATOM 671 O O . ILE A 1 89 ? -8.024 12.091 11.875 1.00 98.25 89 ILE A O 1
ATOM 675 N N . GLN A 1 90 ? -7.606 11.557 9.734 1.00 98.38 90 GLN A N 1
ATOM 676 C CA . GLN A 1 90 ? -8.976 11.113 9.468 1.00 98.38 90 GLN A CA 1
ATOM 677 C C . GLN A 1 90 ? -9.304 9.807 10.200 1.00 98.38 90 GLN A C 1
ATOM 679 O O . GLN A 1 90 ? -10.423 9.653 10.680 1.00 98.38 90 GLN A O 1
ATOM 684 N N . ALA A 1 91 ? -8.331 8.909 10.344 1.00 98.31 91 ALA A N 1
ATOM 685 C CA . ALA A 1 91 ? -8.441 7.662 11.084 1.00 98.31 91 ALA A CA 1
ATOM 686 C C . ALA A 1 91 ? -8.844 7.897 12.540 1.00 98.31 91 ALA A C 1
ATOM 688 O O . ALA A 1 91 ? -9.822 7.310 13.005 1.00 98.31 91 ALA A O 1
ATOM 689 N N . GLU A 1 92 ? -8.157 8.813 13.229 1.00 98.44 92 GLU A N 1
ATOM 690 C CA . GLU A 1 92 ? -8.494 9.190 14.605 1.00 98.44 92 GLU A CA 1
ATOM 691 C C . GLU A 1 92 ? -9.893 9.806 14.708 1.00 98.44 92 GLU A C 1
ATOM 693 O O . GLU A 1 92 ? -10.662 9.490 15.616 1.00 98.44 92 GLU A O 1
ATOM 698 N N . LYS A 1 93 ? -10.257 10.665 13.750 1.00 98.19 93 LYS A N 1
ATOM 699 C CA . LYS A 1 93 ? -11.543 11.372 13.755 1.00 98.19 93 LYS A CA 1
ATOM 700 C C . LYS A 1 93 ? -12.735 10.463 13.449 1.00 98.19 93 LYS A C 1
ATOM 702 O O . LYS A 1 93 ? -13.822 10.686 13.979 1.00 98.19 93 LYS A O 1
ATOM 707 N N . HIS A 1 94 ? -12.550 9.492 12.562 1.00 97.81 94 HIS A N 1
ATOM 708 C CA . HIS A 1 94 ? -13.641 8.708 11.985 1.00 97.81 94 HIS A CA 1
ATOM 709 C C . HIS A 1 94 ? -13.648 7.242 12.423 1.00 97.81 94 HIS A C 1
ATOM 711 O O . HIS A 1 94 ? -14.596 6.535 12.094 1.00 97.81 94 HIS A O 1
ATOM 717 N N . GLY A 1 95 ? -12.648 6.795 13.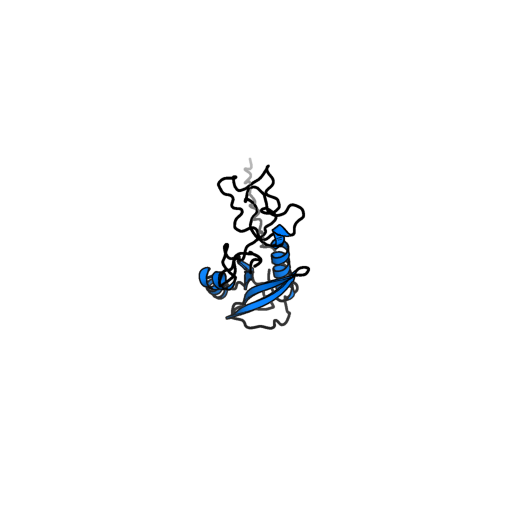188 1.00 97.31 95 GLY A N 1
ATOM 718 C CA . GLY A 1 95 ? -12.545 5.407 13.630 1.00 97.31 95 GLY A CA 1
ATOM 719 C C . GLY A 1 95 ? -12.310 4.476 12.449 1.00 97.31 95 GLY A C 1
ATOM 720 O O . GLY A 1 95 ? -13.169 3.668 12.115 1.00 97.31 95 GLY A O 1
ATOM 721 N N . ILE A 1 96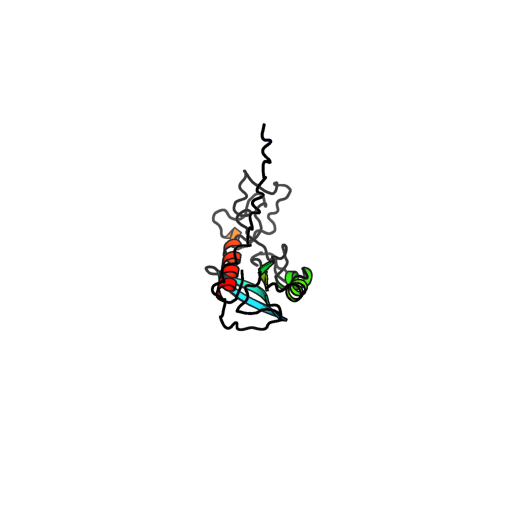 ? -11.159 4.629 11.796 1.00 97.88 96 ILE A N 1
ATOM 722 C CA . ILE A 1 96 ? -10.767 3.841 10.623 1.00 97.88 96 ILE A CA 1
ATOM 723 C C . ILE A 1 96 ? -9.337 3.348 10.839 1.00 97.88 96 ILE A C 1
ATOM 725 O O . ILE A 1 96 ? -8.474 4.133 11.218 1.00 97.88 96 ILE A O 1
ATOM 729 N N . ILE A 1 97 ? -9.056 2.072 10.588 1.00 98.19 97 ILE A N 1
ATOM 730 C CA . ILE A 1 97 ? -7.673 1.572 10.553 1.00 98.19 97 ILE A CA 1
ATOM 731 C C . ILE A 1 97 ? -7.082 1.875 9.174 1.00 98.19 97 ILE A C 1
ATOM 733 O O . ILE A 1 97 ? -7.719 1.615 8.155 1.00 98.19 97 ILE A O 1
ATOM 737 N N . VAL A 1 98 ? -5.848 2.379 9.111 1.00 98.75 98 VAL A N 1
ATOM 738 C CA . VAL A 1 98 ? -5.191 2.691 7.830 1.00 98.75 98 VAL A CA 1
ATOM 739 C C . VAL A 1 98 ? -3.905 1.892 7.693 1.00 98.75 98 VAL A C 1
ATOM 741 O O . VAL A 1 98 ? -3.019 1.967 8.542 1.00 98.75 98 VAL A O 1
ATOM 744 N N . ALA A 1 99 ? -3.787 1.132 6.609 1.00 98.75 99 ALA A N 1
ATOM 745 C CA . ALA A 1 99 ? -2.565 0.443 6.227 1.00 98.75 99 ALA A CA 1
ATOM 746 C C . ALA A 1 99 ? -1.923 1.158 5.030 1.00 98.75 99 ALA A C 1
ATOM 748 O O . ALA A 1 99 ? -2.462 1.125 3.928 1.00 98.75 99 ALA A O 1
ATOM 749 N N . TYR A 1 100 ? -0.755 1.763 5.233 1.00 98.75 100 TYR A N 1
ATOM 750 C CA . TYR A 1 100 ? 0.057 2.392 4.188 1.00 98.75 100 TYR A CA 1
ATOM 751 C C . TYR A 1 100 ? 1.046 1.369 3.639 1.00 98.75 100 TYR A C 1
ATOM 753 O O . TYR A 1 100 ? 2.011 0.982 4.307 1.00 98.75 100 TYR A O 1
ATOM 761 N N . LEU A 1 101 ? 0.791 0.856 2.441 1.00 98.50 101 LEU A N 1
ATOM 762 C CA . LEU A 1 101 ? 1.572 -0.243 1.882 1.00 98.50 101 LEU A CA 1
ATOM 763 C C . LEU A 1 101 ? 2.861 0.282 1.242 1.00 98.50 101 LEU A C 1
ATOM 765 O O . LEU A 1 101 ? 2.853 1.320 0.592 1.00 98.50 101 LEU A O 1
ATOM 769 N N . ASN A 1 102 ? 3.962 -0.477 1.333 1.00 97.38 102 ASN A N 1
ATOM 770 C CA . ASN A 1 102 ? 5.135 -0.214 0.494 1.00 97.38 102 ASN A CA 1
ATOM 771 C C . ASN A 1 102 ? 5.063 -0.975 -0.835 1.00 97.38 102 ASN A C 1
ATOM 773 O O . ASN A 1 102 ? 4.957 -2.214 -0.877 1.00 97.38 102 ASN A O 1
ATOM 777 N N . GLY A 1 103 ? 5.240 -0.229 -1.925 1.00 95.62 103 GLY A N 1
ATOM 778 C CA . GLY A 1 103 ? 5.587 -0.773 -3.229 1.00 95.62 103 GLY A CA 1
ATOM 779 C C . GLY A 1 103 ? 6.896 -1.562 -3.167 1.00 95.62 103 GLY A C 1
ATOM 780 O O . GLY A 1 103 ? 7.661 -1.483 -2.199 1.00 95.62 103 GLY A O 1
ATOM 781 N N . TRP A 1 104 ? 7.163 -2.375 -4.187 1.00 94.94 104 TRP A N 1
ATOM 782 C CA . TRP A 1 104 ? 8.405 -3.146 -4.221 1.00 94.94 104 TRP A CA 1
ATOM 783 C C . TRP A 1 104 ? 9.564 -2.263 -4.694 1.00 94.94 104 TRP A C 1
ATOM 785 O O . TRP A 1 104 ? 9.420 -1.499 -5.651 1.00 94.94 104 TRP A O 1
ATOM 795 N N . ASN A 1 105 ? 10.695 -2.343 -3.989 1.00 93.69 105 ASN A N 1
ATOM 796 C CA . ASN A 1 105 ? 11.888 -1.543 -4.257 1.00 93.69 105 ASN A CA 1
ATOM 797 C C . ASN A 1 105 ? 12.970 -2.399 -4.920 1.00 93.69 105 ASN A C 1
ATOM 799 O O . ASN A 1 105 ? 13.880 -2.889 -4.255 1.00 93.69 105 ASN A O 1
ATOM 803 N N . ASP A 1 106 ? 12.851 -2.612 -6.224 1.00 92.31 106 ASP A N 1
ATOM 804 C CA . ASP A 1 106 ? 13.842 -3.349 -7.012 1.00 92.31 106 ASP A CA 1
ATOM 805 C C . ASP A 1 106 ? 14.257 -2.613 -8.291 1.00 92.31 106 ASP A C 1
ATOM 807 O O . ASP A 1 106 ? 14.674 -3.240 -9.274 1.00 92.31 106 ASP A O 1
ATOM 811 N N . ASN A 1 107 ? 14.128 -1.283 -8.281 1.00 90.94 107 ASN A N 1
ATOM 812 C CA . ASN A 1 107 ? 14.645 -0.446 -9.354 1.00 90.94 107 ASN A CA 1
ATOM 813 C C . ASN A 1 107 ? 16.184 -0.506 -9.339 1.00 90.94 107 ASN A C 1
ATOM 815 O O . ASN A 1 107 ? 16.771 -0.400 -8.260 1.00 90.94 107 ASN A O 1
ATOM 819 N N . PRO A 1 108 ? 16.845 -0.684 -10.494 1.00 86.50 108 PRO A N 1
ATOM 820 C CA . PRO A 1 108 ? 18.305 -0.722 -10.553 1.00 86.50 108 PRO A CA 1
ATOM 821 C C . PRO A 1 108 ? 18.963 0.647 -10.317 1.00 86.50 108 PRO A C 1
ATOM 823 O O . PRO A 1 108 ? 20.144 0.693 -9.973 1.00 86.50 108 PRO A O 1
ATOM 826 N N . ASN A 1 109 ? 18.234 1.752 -10.499 1.00 83.56 109 ASN A N 1
ATOM 827 C CA . ASN A 1 109 ? 18.776 3.093 -10.322 1.00 83.56 109 ASN A CA 1
ATOM 828 C C . ASN A 1 109 ? 18.822 3.475 -8.832 1.00 83.56 109 ASN A C 1
ATOM 830 O O . ASN A 1 109 ? 17.848 3.263 -8.101 1.00 83.56 109 ASN A O 1
ATOM 834 N N . PRO A 1 110 ? 19.941 4.052 -8.362 1.00 72.44 110 PRO A N 1
ATOM 835 C CA . PRO A 1 110 ? 20.090 4.440 -6.970 1.00 72.44 110 PRO A CA 1
ATOM 836 C C . PRO A 1 110 ? 19.253 5.685 -6.660 1.00 72.44 110 PRO A C 1
ATOM 838 O O . PRO A 1 110 ? 19.343 6.702 -7.343 1.00 72.44 110 PRO A O 1
ATOM 841 N N . ALA A 1 111 ? 18.490 5.627 -5.572 1.00 76.62 111 ALA A N 1
ATOM 842 C CA . ALA A 1 111 ? 17.804 6.776 -4.994 1.00 76.62 111 ALA A CA 1
ATOM 843 C C . ALA A 1 111 ? 17.875 6.694 -3.463 1.00 76.62 111 ALA A C 1
ATOM 845 O O . ALA A 1 111 ? 17.792 5.580 -2.940 1.00 76.62 111 ALA A O 1
ATOM 846 N N . PRO A 1 112 ? 17.985 7.825 -2.731 1.00 72.12 112 PRO A N 1
ATOM 847 C CA . PRO A 1 112 ? 18.150 7.822 -1.272 1.00 72.12 112 PRO A CA 1
ATOM 848 C C . PRO A 1 112 ? 17.095 6.998 -0.524 1.00 72.12 112 PRO A C 1
ATOM 850 O O . PRO A 1 112 ? 17.404 6.350 0.471 1.00 72.12 112 PRO A O 1
ATOM 853 N N . TRP A 1 113 ? 15.869 6.971 -1.046 1.00 70.00 113 TRP A N 1
ATOM 854 C CA . TRP A 1 113 ? 14.748 6.234 -0.465 1.00 70.00 113 TRP A CA 1
ATOM 855 C C . TRP A 1 113 ? 14.348 5.011 -1.291 1.00 70.00 113 TRP A C 1
ATOM 857 O O . TRP A 1 113 ? 13.523 4.226 -0.839 1.00 70.00 113 TRP A O 1
ATOM 867 N N . GLY A 1 114 ? 14.979 4.780 -2.447 1.00 82.19 114 GLY A N 1
ATOM 868 C CA . GLY A 1 114 ? 14.592 3.763 -3.425 1.00 82.19 114 GLY A CA 1
ATOM 869 C C . GLY A 1 114 ? 13.377 4.170 -4.258 1.00 82.19 114 GLY A C 1
ATOM 870 O O . GLY A 1 114 ? 12.533 4.940 -3.814 1.00 82.19 114 GLY A O 1
ATOM 871 N N . TRP A 1 115 ? 13.270 3.650 -5.479 1.00 90.25 115 TRP A N 1
ATOM 872 C CA . TRP A 1 115 ? 12.122 3.919 -6.344 1.00 90.25 115 TRP A CA 1
ATOM 873 C C . TRP A 1 115 ? 11.109 2.796 -6.226 1.00 90.25 115 TRP A C 1
ATOM 875 O O . TRP A 1 115 ? 11.070 1.896 -7.063 1.00 90.25 115 TRP A O 1
ATOM 885 N N . ARG A 1 116 ? 10.283 2.818 -5.180 1.00 93.56 116 ARG A N 1
ATOM 886 C CA . ARG A 1 116 ? 9.208 1.829 -5.038 1.00 93.56 116 ARG A CA 1
ATOM 887 C C . ARG A 1 116 ? 8.153 2.023 -6.116 1.00 93.56 116 ARG A C 1
ATOM 889 O O . ARG A 1 116 ? 7.863 3.136 -6.554 1.00 93.56 116 ARG A O 1
ATOM 896 N N . SER A 1 117 ? 7.577 0.910 -6.548 1.00 92.69 117 SER A N 1
ATOM 897 C CA . SER A 1 117 ? 6.484 0.912 -7.513 1.00 92.69 117 SER A CA 1
ATOM 898 C C . SER A 1 117 ? 5.536 -0.265 -7.298 1.00 92.69 117 SER A C 1
ATOM 900 O O . SER A 1 117 ? 5.743 -1.113 -6.422 1.00 92.69 117 SER A O 1
ATOM 902 N N . TRP A 1 118 ? 4.483 -0.297 -8.111 1.00 92.31 118 TRP A N 1
ATOM 903 C CA . TRP A 1 118 ? 3.400 -1.263 -8.029 1.00 92.31 118 TRP A CA 1
ATOM 904 C C . TRP A 1 118 ? 3.278 -2.087 -9.308 1.00 92.31 118 TRP A C 1
ATOM 906 O O . TRP A 1 118 ? 3.678 -1.667 -10.396 1.00 92.31 118 TRP A O 1
ATOM 916 N N . ASN A 1 119 ? 2.661 -3.254 -9.152 1.00 87.69 119 ASN A N 1
ATOM 917 C CA . ASN A 1 119 ? 2.266 -4.148 -10.228 1.00 87.69 119 ASN A CA 1
ATOM 918 C C . ASN A 1 119 ? 0.830 -4.633 -10.014 1.00 87.69 119 ASN A C 1
ATOM 920 O O . ASN A 1 119 ? 0.568 -5.492 -9.163 1.00 87.69 119 ASN A O 1
ATOM 924 N N . GLY A 1 120 ? -0.100 -4.073 -10.782 1.00 67.81 120 GLY A N 1
ATOM 925 C CA . GLY A 1 120 ? -1.530 -4.375 -10.696 1.00 67.81 120 GLY A CA 1
ATOM 926 C C . GLY A 1 120 ? -2.015 -5.408 -11.711 1.00 67.81 120 GLY A C 1
ATOM 927 O O . GLY A 1 120 ? -3.176 -5.354 -12.095 1.00 67.81 120 GLY A O 1
ATOM 928 N N . GLY A 1 121 ? -1.152 -6.282 -12.243 1.00 60.16 121 GLY A N 1
ATOM 929 C CA . GLY A 1 121 ? -1.529 -7.214 -13.317 1.00 60.16 121 GLY A CA 1
ATOM 930 C C . GLY A 1 121 ? -1.707 -6.554 -14.696 1.00 60.16 121 GLY A C 1
ATOM 931 O O . GLY A 1 121 ? -1.394 -7.175 -15.702 1.00 60.16 121 GLY A O 1
ATOM 932 N N . GLY A 1 122 ? -2.138 -5.288 -14.754 1.00 54.09 122 GLY A N 1
ATOM 933 C CA . GLY A 1 122 ? -2.282 -4.493 -15.979 1.00 54.09 122 GLY A CA 1
ATOM 934 C C . GLY A 1 122 ? -0.960 -4.012 -16.574 1.00 54.09 122 GLY A C 1
ATOM 935 O O . GLY A 1 122 ? -0.855 -3.935 -17.789 1.00 54.09 122 GLY A O 1
ATOM 936 N N . THR A 1 123 ? 0.072 -3.783 -15.756 1.00 54.31 123 THR A N 1
ATOM 937 C CA . THR A 1 123 ? 1.420 -3.502 -16.269 1.00 54.31 123 THR A CA 1
ATOM 938 C C . THR A 1 123 ? 1.968 -4.743 -16.985 1.00 54.31 123 THR A C 1
ATOM 940 O O . THR A 1 123 ? 2.271 -4.683 -18.167 1.00 54.31 123 THR A O 1
ATOM 943 N N . VAL A 1 124 ? 1.894 -5.930 -16.363 1.00 51.66 124 VAL A N 1
ATOM 944 C CA . VAL A 1 124 ? 2.354 -7.189 -16.994 1.00 51.66 124 VAL A CA 1
ATOM 945 C C . VAL A 1 124 ? 1.481 -7.715 -18.136 1.00 51.66 124 VAL A C 1
ATOM 947 O O . VAL A 1 124 ? 1.952 -8.567 -18.891 1.00 51.66 124 VAL A O 1
ATOM 950 N N . ASN A 1 125 ? 0.232 -7.251 -18.240 1.00 51.41 125 ASN A N 1
ATOM 951 C CA . ASN A 1 125 ? -0.722 -7.619 -19.291 1.00 51.41 125 ASN A CA 1
ATOM 952 C C . ASN A 1 125 ? -0.973 -6.483 -20.295 1.00 51.41 125 ASN A C 1
ATOM 954 O O . ASN A 1 125 ? -1.870 -6.621 -21.133 1.00 51.41 125 ASN A O 1
ATOM 958 N N . ALA A 1 126 ? -0.185 -5.400 -20.255 1.00 54.53 126 ALA A N 1
ATOM 959 C CA . ALA A 1 126 ? -0.125 -4.391 -21.309 1.00 54.53 126 ALA A CA 1
ATOM 960 C C . ALA A 1 126 ? 0.485 -5.025 -22.574 1.00 54.53 126 ALA A C 1
ATOM 962 O O . ALA A 1 126 ? 1.636 -4.823 -22.949 1.00 54.53 126 ALA A O 1
ATOM 963 N N . SER A 1 127 ? -0.294 -5.894 -23.210 1.00 51.31 127 SER A N 1
ATOM 964 C CA . SER A 1 127 ? -0.018 -6.438 -24.532 1.00 51.31 127 SER A CA 1
ATOM 965 C C . SER A 1 127 ? -0.407 -5.408 -25.587 1.00 51.31 127 SER A C 1
ATOM 967 O O . SER A 1 127 ? -1.159 -4.474 -25.316 1.00 51.31 127 SER A O 1
ATOM 969 N N . SER A 1 128 ? 0.068 -5.588 -26.818 1.00 53.44 128 SER A N 1
ATOM 970 C CA . SER A 1 128 ? -0.153 -4.684 -27.958 1.00 53.44 128 SER A CA 1
ATOM 971 C C . SER A 1 128 ? -1.601 -4.374 -28.326 1.00 53.44 128 SER A C 1
ATOM 973 O O . SER A 1 128 ? -1.830 -3.549 -29.203 1.00 53.44 128 SER A O 1
ATOM 975 N N . HIS A 1 129 ? -2.572 -5.013 -27.678 1.00 51.59 129 HIS A N 1
ATOM 976 C CA . HIS A 1 129 ? -3.991 -4.824 -27.942 1.00 51.59 129 HIS A CA 1
ATOM 977 C C . HIS A 1 129 ? -4.716 -3.970 -26.889 1.00 51.59 129 HIS A C 1
ATOM 979 O O . HIS A 1 129 ? -5.799 -3.477 -27.187 1.00 51.59 129 HIS A O 1
ATOM 985 N N . PHE A 1 130 ? -4.136 -3.758 -25.697 1.00 55.84 130 PHE A N 1
ATOM 986 C CA . PHE A 1 130 ? -4.775 -3.028 -24.586 1.00 55.84 130 PHE A CA 1
ATOM 987 C C . PHE A 1 130 ? -3.765 -2.212 -23.765 1.00 55.84 130 PHE A C 1
ATOM 989 O O . PHE A 1 130 ? -3.779 -2.240 -22.534 1.00 55.84 130 PHE A O 1
ATOM 996 N N . GLU A 1 131 ? -2.840 -1.523 -24.430 1.00 62.56 131 GLU A N 1
ATOM 997 C CA . GLU A 1 131 ? -1.891 -0.670 -23.717 1.00 62.56 131 GLU A CA 1
ATOM 998 C C . GLU A 1 131 ? -2.559 0.603 -23.203 1.00 62.56 131 GLU A C 1
ATOM 1000 O O . GLU A 1 131 ? -3.237 1.313 -23.944 1.00 62.56 131 GLU A O 1
ATOM 1005 N N . THR A 1 132 ? -2.296 0.933 -21.940 1.00 67.00 132 THR A N 1
ATOM 1006 C CA . THR A 1 132 ? -2.647 2.238 -21.365 1.00 67.00 132 THR A CA 1
ATOM 1007 C C . THR A 1 132 ? -1.786 3.365 -21.949 1.00 67.00 132 THR A C 1
ATOM 1009 O O . THR A 1 132 ? -2.206 4.520 -21.959 1.00 67.00 132 THR A O 1
ATOM 1012 N N . CYS A 1 133 ? -0.581 3.052 -22.435 1.00 71.50 133 CYS A N 1
ATOM 1013 C CA . CYS A 1 133 ? 0.364 4.017 -22.993 1.00 71.50 133 CYS A CA 1
ATOM 1014 C C . CYS A 1 133 ? 0.714 3.722 -24.451 1.00 71.50 133 CYS A C 1
ATOM 1016 O O . CYS A 1 133 ? 0.538 2.620 -24.960 1.00 71.50 133 CYS A O 1
ATOM 1018 N N . THR A 1 134 ? 1.214 4.750 -25.131 1.00 73.62 134 THR A N 1
ATOM 1019 C CA . THR A 1 134 ? 1.758 4.647 -26.486 1.00 73.62 134 THR A CA 1
ATOM 1020 C C . THR A 1 134 ? 3.278 4.539 -26.427 1.00 73.62 134 THR A C 1
ATOM 1022 O O . THR A 1 134 ? 3.885 4.857 -25.405 1.00 73.62 134 THR A O 1
ATOM 1025 N N . ILE A 1 135 ? 3.915 4.210 -27.555 1.00 72.06 135 ILE A N 1
ATOM 1026 C CA . ILE A 1 135 ? 5.385 4.203 -27.670 1.00 72.06 135 ILE A CA 1
ATOM 1027 C C . ILE A 1 135 ? 6.044 5.546 -27.299 1.00 72.06 135 ILE A C 1
ATOM 1029 O O . ILE A 1 135 ? 7.228 5.572 -26.988 1.00 72.06 135 ILE A O 1
ATOM 1033 N N . TRP A 1 136 ? 5.294 6.652 -27.334 1.00 74.44 136 TRP A N 1
ATOM 1034 C CA . TRP A 1 136 ? 5.774 7.990 -26.976 1.00 74.44 136 TRP A CA 1
ATOM 1035 C C . TRP A 1 136 ? 5.619 8.301 -25.487 1.00 74.44 136 TRP A C 1
ATOM 1037 O O . TRP A 1 136 ? 6.314 9.166 -24.968 1.00 74.44 136 TRP A O 1
ATOM 1047 N N . GLY A 1 137 ? 4.696 7.615 -24.808 1.00 72.00 137 GLY A N 1
ATOM 1048 C CA . GLY A 1 137 ? 4.511 7.712 -23.359 1.00 72.00 137 GLY A CA 1
ATOM 1049 C C . GLY A 1 137 ? 5.315 6.673 -22.578 1.00 72.00 137 GLY A C 1
ATOM 1050 O O . GLY A 1 137 ? 5.282 6.683 -21.350 1.00 72.00 137 GLY A O 1
ATOM 1051 N N . GLY A 1 138 ? 5.994 5.762 -23.278 1.00 75.50 138 GLY A N 1
ATOM 1052 C CA . GLY A 1 138 ? 6.790 4.709 -22.673 1.00 75.50 138 GLY A CA 1
ATOM 1053 C C . GLY A 1 138 ? 8.235 5.120 -22.382 1.00 75.50 138 GLY A C 1
ATOM 1054 O O . GLY A 1 138 ? 8.818 5.957 -23.067 1.00 75.50 138 GLY A O 1
ATOM 1055 N N . THR A 1 139 ? 8.842 4.4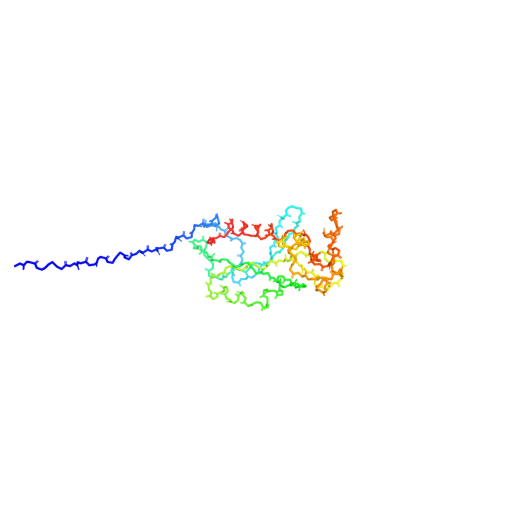87 -21.379 1.00 78.25 139 THR A N 1
ATOM 1056 C CA . THR A 1 139 ? 10.270 4.598 -21.064 1.00 78.25 139 THR A CA 1
ATOM 1057 C C . THR A 1 139 ? 10.870 3.233 -20.739 1.00 78.25 139 THR A C 1
ATOM 1059 O O . THR A 1 139 ? 10.240 2.379 -20.121 1.00 78.25 139 THR A O 1
ATOM 1062 N N . LYS A 1 140 ? 12.119 3.017 -21.160 1.00 77.31 140 LYS A N 1
ATOM 1063 C CA . LYS A 1 140 ? 12.903 1.812 -20.828 1.00 77.31 140 LYS A CA 1
ATOM 1064 C C . LYS A 1 140 ? 13.875 2.039 -19.672 1.00 77.31 140 LYS A C 1
ATOM 1066 O O . LYS A 1 140 ? 14.502 1.089 -19.215 1.00 77.31 140 LYS A O 1
ATOM 1071 N N . GLU A 1 141 ? 14.002 3.282 -19.216 1.00 81.75 141 GLU A N 1
ATOM 1072 C CA . GLU A 1 141 ? 15.018 3.721 -18.253 1.00 81.75 141 GLU A CA 1
ATOM 1073 C C . GLU A 1 141 ? 14.880 3.038 -16.887 1.00 81.75 141 GLU A C 1
ATOM 1075 O O . GLU A 1 141 ? 15.864 2.804 -16.189 1.00 81.75 141 GLU A O 1
ATOM 1080 N N . TYR A 1 142 ? 13.651 2.682 -16.516 1.00 81.56 142 TYR A N 1
ATOM 1081 C CA . TYR A 1 142 ? 13.321 2.257 -15.161 1.00 81.56 142 TYR A CA 1
ATOM 1082 C C . TYR A 1 142 ? 13.085 0.759 -15.008 1.00 81.56 142 TYR A C 1
ATOM 1084 O O . TYR A 1 142 ? 12.716 0.345 -13.921 1.00 81.56 142 TYR A O 1
ATOM 1092 N N . CYS A 1 143 ? 13.340 -0.046 -16.045 1.00 86.06 143 CYS A N 1
ATOM 1093 C CA . CYS A 1 143 ? 13.166 -1.502 -16.069 1.00 86.06 143 CYS A CA 1
ATOM 1094 C C . CYS A 1 143 ? 13.641 -2.195 -14.770 1.00 86.06 143 CYS A C 1
ATOM 1096 O O . CYS A 1 143 ? 14.840 -2.386 -14.548 1.00 86.06 143 CYS A O 1
ATOM 1098 N N . TYR A 1 144 ? 12.688 -2.583 -13.913 1.00 89.94 144 TYR A N 1
ATOM 1099 C CA . TYR A 1 144 ? 12.959 -3.130 -12.579 1.00 89.94 144 TYR A CA 1
ATOM 1100 C C . TYR A 1 144 ? 13.559 -4.539 -12.654 1.00 89.94 144 TYR A C 1
ATOM 1102 O O . TYR A 1 144 ? 13.267 -5.332 -13.554 1.00 89.94 144 TYR A O 1
ATOM 1110 N N . THR A 1 145 ? 14.368 -4.890 -11.654 1.00 91.44 145 THR A N 1
ATOM 1111 C CA . THR A 1 145 ? 15.156 -6.134 -11.628 1.00 91.44 145 THR A CA 1
ATOM 1112 C C . THR A 1 145 ? 14.284 -7.396 -11.678 1.00 91.44 145 THR A C 1
ATOM 1114 O O . THR A 1 145 ? 14.656 -8.405 -12.279 1.00 91.44 145 THR A O 1
ATOM 1117 N N . SER A 1 146 ? 13.099 -7.373 -11.067 1.00 89.50 146 SER A N 1
ATOM 1118 C CA . SER A 1 146 ? 12.117 -8.462 -11.147 1.00 89.50 146 SER A CA 1
ATOM 1119 C C . SER A 1 146 ? 11.609 -8.692 -12.567 1.00 89.50 146 SER A C 1
ATOM 1121 O O . SER A 1 146 ? 11.385 -9.843 -12.942 1.00 89.50 146 SER A O 1
ATOM 1123 N N . CYS A 1 147 ? 11.467 -7.637 -13.371 1.00 87.06 147 CYS A N 1
ATOM 1124 C CA . CYS A 1 147 ? 11.051 -7.737 -14.766 1.00 87.06 147 CYS A CA 1
ATOM 1125 C C . CYS A 1 147 ? 12.181 -8.234 -15.665 1.00 87.06 147 CYS A C 1
ATOM 1127 O O . CYS A 1 147 ? 11.955 -9.113 -16.493 1.00 87.06 147 CYS A O 1
ATOM 1129 N N . GLN A 1 148 ? 13.413 -7.767 -15.441 1.00 88.00 148 GLN A N 1
ATOM 1130 C CA . GLN A 1 148 ? 14.604 -8.242 -16.160 1.00 88.00 148 GLN A CA 1
ATOM 1131 C C . GLN A 1 148 ? 14.787 -9.764 -16.057 1.00 88.00 148 GLN A C 1
ATOM 1133 O O . GLN A 1 148 ? 15.254 -10.404 -16.994 1.00 88.00 148 GLN A O 1
ATOM 1138 N N . LYS A 1 149 ? 14.388 -10.358 -14.925 1.00 86.25 149 LYS A N 1
ATOM 1139 C CA . LYS A 1 149 ? 14.476 -11.804 -14.668 1.00 86.25 149 LYS A CA 1
ATOM 1140 C C . LYS A 1 149 ? 13.371 -12.632 -15.336 1.00 86.25 149 LYS A C 1
ATOM 1142 O O . LYS A 1 149 ? 13.433 -13.862 -15.296 1.00 86.25 149 LYS A O 1
ATOM 1147 N N . ARG A 1 150 ? 12.338 -12.011 -15.919 1.00 83.25 150 ARG A N 1
ATOM 1148 C CA . ARG A 1 150 ? 11.288 -12.737 -16.656 1.00 83.25 150 ARG A CA 1
ATOM 1149 C C . ARG A 1 150 ? 11.845 -13.227 -17.991 1.00 83.25 150 ARG A C 1
ATOM 1151 O O . ARG A 1 150 ? 12.689 -12.573 -18.588 1.00 83.25 150 ARG A O 1
ATOM 1158 N N . ARG A 1 151 ? 11.304 -14.333 -18.521 1.00 78.25 151 ARG A N 1
ATOM 1159 C CA . ARG A 1 151 ? 11.712 -14.868 -19.840 1.00 78.25 151 ARG A CA 1
ATOM 1160 C C . ARG A 1 151 ? 11.598 -13.844 -20.975 1.00 78.25 151 ARG A C 1
ATOM 1162 O O . ARG A 1 151 ? 12.391 -13.887 -21.902 1.00 78.25 151 ARG A O 1
ATOM 1169 N N . VAL A 1 152 ? 10.598 -12.968 -20.897 1.00 77.12 152 VAL A N 1
ATOM 1170 C CA . VAL A 1 152 ? 10.333 -11.916 -21.891 1.00 77.12 152 VAL A CA 1
ATOM 1171 C C . VAL A 1 152 ? 11.048 -10.597 -21.575 1.00 77.12 152 VAL A C 1
ATOM 1173 O O . VAL A 1 152 ? 10.996 -9.681 -22.385 1.00 77.12 152 VAL A O 1
ATOM 1176 N N . GLY A 1 153 ? 11.724 -10.501 -20.424 1.00 80.12 153 GLY A N 1
ATOM 1177 C CA . GLY A 1 153 ? 12.341 -9.267 -19.946 1.00 80.12 153 GLY A CA 1
ATOM 1178 C C . GLY A 1 153 ? 11.329 -8.148 -19.681 1.00 80.12 153 GLY A C 1
ATOM 1179 O O . GLY A 1 153 ? 10.158 -8.400 -19.388 1.00 80.12 153 GLY A O 1
ATOM 1180 N N . CYS A 1 154 ? 11.813 -6.909 -19.764 1.00 81.81 154 CYS A N 1
ATOM 1181 C CA . CYS A 1 154 ? 10.981 -5.707 -19.726 1.00 81.81 154 CYS A CA 1
ATOM 1182 C C . CYS A 1 154 ? 10.312 -5.456 -21.077 1.00 81.81 154 CYS A C 1
ATOM 1184 O O . CYS A 1 154 ? 10.842 -5.844 -22.121 1.00 81.81 154 CYS A O 1
ATOM 1186 N N . ASP A 1 155 ? 9.171 -4.768 -21.057 1.00 78.69 155 ASP A N 1
ATOM 1187 C CA . ASP A 1 155 ? 8.435 -4.476 -22.280 1.00 78.69 155 ASP A CA 1
ATOM 1188 C C . ASP A 1 155 ? 9.276 -3.623 -23.256 1.00 78.69 155 ASP A C 1
ATOM 1190 O O . ASP A 1 155 ? 9.744 -2.533 -22.901 1.00 78.69 155 ASP A O 1
ATOM 1194 N N . PRO A 1 156 ? 9.471 -4.077 -24.511 1.00 77.69 156 PRO A N 1
ATOM 1195 C CA . PRO A 1 156 ? 10.261 -3.362 -25.507 1.00 77.69 156 PRO A CA 1
ATOM 1196 C C . PRO A 1 156 ? 9.655 -2.027 -25.951 1.00 77.69 156 PRO A C 1
ATOM 1198 O O . PRO A 1 156 ? 10.340 -1.287 -26.660 1.00 77.69 156 PRO A O 1
ATOM 1201 N N . ARG A 1 157 ? 8.420 -1.693 -25.568 1.00 76.75 157 ARG A N 1
ATOM 1202 C CA . ARG A 1 157 ? 7.820 -0.370 -25.810 1.00 76.75 157 ARG A CA 1
ATOM 1203 C C . ARG A 1 157 ? 7.974 0.585 -24.631 1.00 76.75 157 ARG A C 1
ATOM 1205 O O . ARG A 1 157 ? 7.754 1.778 -24.799 1.00 76.75 157 ARG A O 1
ATOM 1212 N N . GLY A 1 158 ? 8.433 0.090 -23.482 1.00 79.25 158 GLY A N 1
ATOM 1213 C CA . GLY A 1 158 ? 8.569 0.894 -22.275 1.00 79.25 158 GLY A CA 1
ATOM 1214 C C . GLY A 1 158 ? 7.220 1.268 -21.671 1.00 79.25 158 GLY A C 1
ATOM 1215 O O . GLY A 1 158 ? 7.104 2.315 -21.055 1.00 79.25 158 GLY A O 1
ATOM 1216 N N . CYS A 1 159 ? 6.193 0.451 -21.872 1.00 77.44 159 CYS A N 1
ATOM 1217 C CA . CYS A 1 159 ? 4.860 0.618 -21.315 1.00 77.44 159 CYS A CA 1
ATOM 1218 C C . CYS A 1 159 ? 4.645 -0.187 -20.023 1.00 77.44 159 CYS A C 1
ATOM 1220 O O . CYS A 1 159 ? 3.818 0.185 -19.191 1.00 77.44 159 CYS A O 1
ATOM 1222 N N . ASP A 1 160 ? 5.455 -1.228 -19.814 1.00 78.25 160 ASP A N 1
ATOM 1223 C CA . ASP A 1 160 ? 5.572 -1.979 -18.560 1.00 78.25 160 ASP A CA 1
ATOM 1224 C C . ASP A 1 160 ? 7.003 -1.935 -18.033 1.00 78.25 160 ASP A C 1
ATOM 1226 O O . ASP A 1 160 ? 7.853 -2.767 -18.363 1.00 78.25 160 ASP A O 1
ATOM 1230 N N . TRP A 1 161 ? 7.278 -0.897 -17.249 1.00 79.44 161 TRP A N 1
ATOM 1231 C CA . TRP A 1 161 ? 8.607 -0.622 -16.719 1.00 79.44 161 TRP A CA 1
ATOM 1232 C C . TRP A 1 161 ? 8.643 -0.513 -15.203 1.00 79.44 161 TRP A C 1
ATOM 1234 O O . TRP A 1 161 ? 9.723 -0.256 -14.694 1.00 79.44 161 TRP A O 1
ATOM 1244 N N . THR A 1 162 ? 7.532 -0.693 -14.478 1.00 86.44 162 THR A N 1
ATOM 1245 C CA . THR A 1 162 ? 7.536 -0.760 -13.006 1.00 86.44 162 THR A CA 1
ATOM 1246 C C . THR A 1 162 ? 7.883 -2.170 -12.523 1.00 86.44 162 THR A C 1
ATOM 1248 O O . THR A 1 162 ? 8.205 -3.048 -13.317 1.00 86.44 162 THR A O 1
ATOM 1251 N N . THR A 1 163 ? 7.884 -2.410 -11.210 1.00 89.50 163 THR A N 1
ATOM 1252 C CA . THR A 1 163 ? 8.164 -3.737 -10.650 1.00 89.50 163 THR A CA 1
ATOM 1253 C C . THR A 1 163 ? 7.255 -4.815 -11.248 1.00 89.50 163 THR A C 1
ATOM 1255 O O . THR A 1 163 ? 6.079 -4.566 -11.493 1.00 89.50 163 THR A O 1
ATOM 1258 N N . CYS A 1 164 ? 7.766 -6.037 -11.425 1.00 88.25 164 CYS A N 1
ATOM 1259 C CA . CYS A 1 164 ? 6.983 -7.211 -11.833 1.00 88.25 164 CYS A CA 1
ATOM 1260 C C . CYS A 1 164 ? 6.552 -8.075 -10.641 1.00 88.25 164 CYS A C 1
ATOM 1262 O O . CYS A 1 164 ? 5.973 -9.150 -10.816 1.00 88.25 164 CYS A O 1
ATOM 1264 N N . VAL A 1 165 ? 6.837 -7.637 -9.413 1.00 90.62 165 VAL A N 1
ATOM 1265 C CA . VAL A 1 165 ? 6.363 -8.312 -8.206 1.00 90.62 165 VAL A CA 1
ATOM 1266 C C . VAL A 1 165 ? 4.890 -7.990 -7.976 1.00 90.62 165 VAL A C 1
ATOM 1268 O O . VAL A 1 165 ? 4.522 -6.829 -7.808 1.00 90.62 165 VAL A O 1
ATOM 1271 N N . SER A 1 166 ? 4.051 -9.028 -7.901 1.00 89.50 166 SER A N 1
ATOM 1272 C CA . SER A 1 166 ? 2.603 -8.890 -7.703 1.00 89.50 166 SER A CA 1
ATOM 1273 C C . SER A 1 166 ? 2.275 -8.010 -6.493 1.00 89.50 166 SER A C 1
ATOM 1275 O O . SER A 1 166 ? 2.632 -8.315 -5.352 1.00 89.50 166 SER A O 1
ATOM 1277 N N . SER A 1 167 ? 1.563 -6.910 -6.743 1.00 92.50 167 SER A N 1
ATOM 1278 C CA . SER A 1 167 ? 1.024 -6.066 -5.674 1.00 92.50 167 SER A CA 1
ATOM 1279 C C . SER A 1 167 ? -0.334 -6.565 -5.201 1.00 92.50 167 SER A C 1
ATOM 1281 O O . SER A 1 167 ? -0.666 -6.392 -4.033 1.00 92.50 167 SER A O 1
ATOM 1283 N N . THR A 1 168 ? -1.094 -7.260 -6.050 1.00 92.38 168 THR A N 1
ATOM 1284 C CA . THR A 1 168 ? -2.376 -7.870 -5.666 1.00 92.38 168 THR A CA 1
ATOM 1285 C C . THR A 1 168 ? -2.200 -8.933 -4.582 1.00 92.38 168 THR A C 1
ATOM 1287 O O . THR A 1 168 ? -2.924 -8.908 -3.592 1.00 92.38 168 THR A O 1
ATOM 1290 N N . GLN A 1 169 ? -1.181 -9.795 -4.686 1.00 93.12 169 GLN A N 1
ATOM 1291 C CA . GLN A 1 169 ? -0.861 -10.766 -3.631 1.00 93.12 169 GLN A CA 1
ATOM 1292 C C . GLN A 1 169 ? -0.487 -10.088 -2.310 1.00 93.12 169 GLN A C 1
ATOM 1294 O O . GLN A 1 169 ? -0.840 -10.588 -1.244 1.00 93.12 169 GLN A O 1
ATOM 1299 N N . PHE A 1 170 ? 0.199 -8.943 -2.365 1.00 96.56 170 PHE A N 1
ATOM 1300 C CA . PHE A 1 170 ? 0.541 -8.196 -1.159 1.00 96.56 170 PHE A CA 1
ATOM 1301 C C . PHE A 1 170 ? -0.687 -7.537 -0.518 1.00 96.56 170 PHE A C 1
ATOM 1303 O O . PHE A 1 170 ? -0.865 -7.668 0.688 1.00 96.56 170 PHE A O 1
ATOM 1310 N N . ASN A 1 171 ? -1.570 -6.921 -1.310 1.00 96.50 171 ASN A N 1
ATOM 1311 C CA . ASN A 1 171 ? -2.840 -6.376 -0.819 1.00 96.50 171 ASN A CA 1
ATOM 1312 C C . ASN A 1 171 ? -3.680 -7.453 -0.122 1.00 96.50 171 ASN A C 1
ATOM 1314 O O . ASN A 1 171 ? -4.095 -7.269 1.016 1.00 96.50 171 ASN A O 1
ATOM 1318 N N . VAL A 1 172 ? -3.852 -8.612 -0.765 1.00 96.44 172 VAL A N 1
ATOM 1319 C CA . VAL A 1 172 ? -4.581 -9.748 -0.181 1.00 96.44 172 VAL A CA 1
ATOM 1320 C C . VAL A 1 172 ? -3.912 -10.245 1.104 1.00 96.44 172 VAL A C 1
ATOM 1322 O O . VAL A 1 172 ? -4.601 -10.560 2.069 1.00 96.44 172 VAL A O 1
ATOM 1325 N N . ALA A 1 173 ? -2.578 -10.296 1.158 1.00 97.94 173 ALA A N 1
ATOM 1326 C CA . ALA A 1 173 ? -1.866 -10.687 2.374 1.00 97.94 173 ALA A CA 1
ATOM 1327 C C . ALA A 1 173 ? -2.087 -9.695 3.529 1.00 97.94 173 ALA A C 1
ATOM 1329 O O . ALA A 1 173 ? -2.284 -10.134 4.661 1.00 97.94 173 ALA A O 1
ATOM 1330 N N . VAL A 1 174 ? -2.092 -8.385 3.253 1.00 98.31 174 VAL A N 1
ATOM 1331 C CA . VAL A 1 174 ? -2.392 -7.355 4.259 1.00 98.31 174 VAL A CA 1
ATOM 1332 C C . VAL A 1 174 ? -3.842 -7.463 4.725 1.00 98.31 174 VAL A C 1
ATOM 1334 O O . VAL A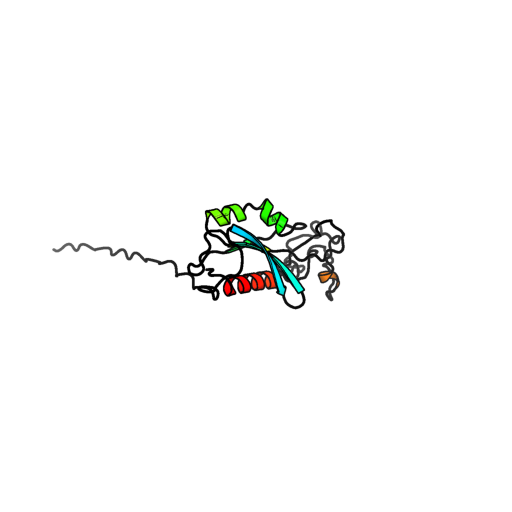 1 174 ? -4.063 -7.525 5.929 1.00 98.31 174 VAL A O 1
ATOM 1337 N N . LEU A 1 175 ? -4.814 -7.582 3.814 1.00 97.44 175 LEU A N 1
ATOM 1338 C CA . LEU A 1 175 ? -6.228 -7.772 4.172 1.00 97.44 175 LEU A CA 1
ATOM 1339 C C . LEU A 1 175 ? -6.423 -8.996 5.067 1.00 97.44 175 LEU A C 1
ATOM 1341 O O . LEU A 1 175 ? -6.954 -8.880 6.167 1.00 97.44 175 LEU A O 1
ATOM 1345 N N . ASN A 1 176 ? -5.896 -10.151 4.654 1.00 97.44 176 ASN A N 1
ATOM 1346 C CA . ASN A 1 176 ? -5.986 -11.379 5.440 1.00 97.44 176 ASN A CA 1
ATOM 1347 C C . ASN A 1 176 ? -5.343 -11.233 6.822 1.00 97.44 176 ASN A C 1
ATOM 1349 O O . ASN A 1 176 ? -5.841 -11.798 7.794 1.00 97.44 176 ASN A O 1
ATOM 1353 N N . HIS A 1 177 ? -4.220 -10.519 6.918 1.00 97.06 177 HIS A N 1
ATOM 1354 C CA . HIS A 1 177 ? -3.581 -10.234 8.196 1.00 97.06 177 HIS A CA 1
ATOM 1355 C C . HIS A 1 177 ? -4.484 -9.368 9.084 1.00 97.06 177 HIS A C 1
ATOM 1357 O O . HIS A 1 177 ? -4.725 -9.732 10.234 1.00 97.06 177 HIS A O 1
ATOM 1363 N N . LEU A 1 178 ? -5.042 -8.279 8.545 1.00 96.88 178 LEU A N 1
ATOM 1364 C CA . LEU A 1 178 ? -5.929 -7.385 9.290 1.00 96.88 178 LEU A CA 1
ATOM 1365 C C . LEU A 1 178 ? -7.199 -8.102 9.765 1.00 96.88 178 LEU A C 1
ATOM 1367 O O . LEU A 1 178 ? -7.504 -8.055 10.952 1.00 96.88 178 LEU A O 1
ATOM 1371 N N . GLU A 1 179 ? -7.860 -8.866 8.895 1.00 96.50 179 GLU A N 1
ATOM 1372 C CA . GLU A 1 179 ? -9.027 -9.687 9.252 1.00 96.50 179 GLU A CA 1
ATOM 1373 C C . GLU A 1 179 ? -8.733 -10.743 10.329 1.00 96.50 179 GLU A C 1
ATOM 1375 O O . GLU A 1 179 ? -9.644 -11.223 11.003 1.00 96.50 179 GLU A O 1
ATOM 1380 N N . ASN A 1 180 ? -7.483 -11.200 10.447 1.00 96.19 180 ASN A N 1
ATOM 1381 C CA . ASN A 1 180 ? -7.097 -12.229 11.412 1.00 96.19 180 ASN A CA 1
ATOM 1382 C C . ASN A 1 180 ? -6.789 -11.667 12.800 1.00 96.19 180 ASN A C 1
ATOM 1384 O O . ASN A 1 180 ? -7.011 -12.374 13.794 1.00 96.19 180 ASN A O 1
ATOM 1388 N N . GLU A 1 181 ? -6.253 -10.448 12.855 1.00 95.50 181 GLU A N 1
ATOM 1389 C CA . GLU A 1 181 ? -5.771 -9.803 14.078 1.00 95.50 181 GLU A CA 1
ATOM 1390 C C . GLU A 1 181 ? -6.757 -8.793 14.667 1.00 95.50 181 GLU A C 1
ATOM 1392 O O . GLU A 1 181 ? -6.817 -8.648 15.888 1.00 95.50 181 GLU A O 1
ATOM 1397 N N . PHE A 1 182 ? -7.528 -8.108 13.821 1.00 96.19 182 PHE A N 1
ATOM 1398 C CA . PHE A 1 182 ? -8.388 -7.000 14.217 1.00 96.19 182 PHE A CA 1
ATOM 1399 C C . PHE A 1 182 ? -9.864 -7.319 14.007 1.00 96.19 182 PHE A C 1
ATOM 1401 O O . PHE A 1 182 ? -10.220 -8.170 13.198 1.00 96.19 182 PHE A O 1
ATOM 1408 N N . CYS A 1 183 ? -10.721 -6.614 14.743 1.00 96.31 183 CYS A N 1
ATOM 1409 C CA . CYS A 1 183 ? -12.149 -6.586 14.482 1.00 96.31 183 CYS A CA 1
ATOM 1410 C C . CYS A 1 183 ? -12.438 -5.528 13.418 1.00 96.31 183 CYS A C 1
ATOM 1412 O O . CYS A 1 183 ? -12.610 -4.351 13.726 1.00 96.31 183 CYS A O 1
ATOM 1414 N N . VAL A 1 184 ? -12.402 -5.960 12.166 1.00 95.06 184 VAL A N 1
ATOM 1415 C CA . VAL A 1 184 ? -12.692 -5.179 10.955 1.00 95.06 184 VAL A CA 1
ATOM 1416 C C . VAL A 1 184 ? -13.940 -5.703 10.238 1.00 95.06 184 VAL A C 1
ATOM 1418 O O . VAL A 1 184 ? -14.376 -6.818 10.554 1.00 95.06 184 VAL A O 1
ATOM 1421 N N . ASP A 1 185 ? -14.521 -4.879 9.361 1.00 89.69 185 ASP A N 1
ATOM 1422 C CA . ASP A 1 185 ? -15.773 -5.130 8.625 1.00 89.69 185 ASP A CA 1
ATOM 1423 C C . ASP A 1 185 ? -15.636 -6.017 7.371 1.00 89.69 185 ASP A C 1
ATOM 1425 O O . ASP A 1 185 ? -14.497 -6.249 6.903 1.00 89.69 185 ASP A O 1
#

Sequence (185 aa):
EMMLLAATVMVAASTSPAAAKDSRGCGKLFFGRRGHTVKRSLRVGLLERTYLLHIPESYNRHTPMPIILSHHGWTDDAAGDETGSGLSIQAEKHGIIVAYLNGWNDNPNPAPWGWRSWNGGGTVNASSHFETCTIWGGTKEYCYTSCQKRRVGCDPRGCDWTTCVSSTQFNVAVLNHLENEFCVD

Foldseek 3Di:
DDDDDDDDDDDDPPPDPDPDPWFQQAPPDFPDDACDKDKDWDDQPPDIWIKIKHHHPPADSHDAFAEEEAEDDWQDALVCCCVPVCVSVVCNVPVYMYIRTWADFQWPDDDPSGGGDADAVCLVVCDPVDQPDFLVRADQNGQGPQQCPDPVRADPSRSNRHHPPHPVSVVVRVVSVCSNNGGHD